Protein AF-A0A7S4IFZ6-F1 (afdb_monomer_lite)

Radius of gyration: 19.18 Å; chains: 1; bounding box: 50×54×50 Å

Organism: NCBI:txid72548

Secondary structure (DSSP, 8-state):
----GGGS-HHHHHHHHHHHHHHHHHHTT-EE-SSSS-EEEETTSS-HHHHHHHHHHHHHS--SEEEE-HHHHHHSHHHHHHHHHHHHHHS----TTSS-EEEEEEETTS--TT--SB-GGGTSTTEEEEEEEE-S--EE--EEETTPPPPTTS-SS--BTHHHHTT----------STTPPPPTT-HHHHHHHHHHHHHHS---TTS-HHHHHHHHS-TTTSS--HHHHHHHHHHHHHT-SEEE---TT-EEEEE-BSSTT--SB-TT--BEEPPEEESEEEEEEEEEE-GGGTTTTHHHHHHHH-

Foldseek 3Di:
DDDDPPPDDQLPQLVVLVVQLLVLCVVLLWDQQFPARQKIKRQQQADPVLLVVVVVVCVVVPDQKDFDQLVRQCPPPSSVVNQVSVCNSRVAHDDNLAFTWMKGKDALPPPCPPWFFDAPCVVPFFQFKKKKWWSDAFAAQKKFQQQGHGDPDDPPDQPECVCVNVVNDDDDDDHDDLPDDDDPPPDLLVLLLVVVVVVVVPPQPPDDLSCVCCCVVQPVVNVPRDVVSRVVLQVCSVVVHGGIYGRDRNMMMMGTQASGLRRSHGRSRRGITTHRGNGGMTIIIMGGGGHPVNCPVCVPSSVVVVD

Sequence (307 aa):
VAADERGGGLMAGGTAWWAQVVARATQLGGVRLDADGLAYAIPAFLNATEVVALVRIGMETRGDKGFFEHDERMNVPALRSIEERVAELTGVAPHPKGGDLGMQARWAHDYDTNNPLHHDMNRAPRRVATVIMYLTNAGGGDTMFPCLRARTGDGGGAVTSQAAADGQLEGGVGSVGASGRTFASGSACAQLVRGFEQLGKRELPSRGTYREDAQRQFPASEISWAPEADTAAFQMCQNGSGVRMHPARGAALVFVSSEDPRAERPLPFMWHRGCHVKHGVKMMITKFVARREIWGDQQREHDDFWA

InterPro domains:
  IPR045054 Prolyl 4-hydroxylase [PTHR10869] (64-288)

Structure (mmCIF, N/CA/C/O backbone):
data_AF-A0A7S4IFZ6-F1
#
_entry.id   AF-A0A7S4IFZ6-F1
#
loop_
_atom_site.group_PDB
_atom_site.id
_atom_site.type_symbol
_atom_site.label_atom_id
_atom_site.label_alt_id
_atom_site.label_comp_id
_atom_site.label_asym_id
_atom_site.label_entity_id
_atom_site.label_seq_id
_atom_site.pdbx_PDB_ins_code
_atom_site.Cartn_x
_atom_site.Cartn_y
_atom_site.Cartn_z
_atom_site.occupancy
_atom_site.B_iso_or_equiv
_atom_site.auth_seq_id
_atom_site.auth_comp_id
_atom_site.auth_asym_id
_atom_site.auth_atom_id
_atom_site.pdbx_PDB_model_num
ATOM 1 N N . VAL A 1 1 ? -29.622 35.336 18.263 1.00 39.44 1 VAL A N 1
ATOM 2 C CA . VAL A 1 1 ? -28.677 34.236 18.559 1.00 39.44 1 VAL A CA 1
ATOM 3 C C . VAL A 1 1 ? -29.050 33.080 17.647 1.00 39.44 1 VAL A C 1
ATOM 5 O O . VAL A 1 1 ? -29.933 32.307 17.984 1.00 39.44 1 VAL A O 1
ATOM 8 N N . ALA A 1 2 ? -28.504 33.073 16.431 1.00 30.72 2 ALA A N 1
ATOM 9 C CA . ALA A 1 2 ? -28.679 31.970 15.491 1.00 30.72 2 ALA A CA 1
ATOM 10 C C . ALA A 1 2 ? -27.599 30.933 15.812 1.00 30.72 2 ALA A C 1
ATOM 12 O O . ALA A 1 2 ? -26.418 31.280 15.843 1.00 30.72 2 ALA A O 1
ATOM 13 N N . ALA A 1 3 ? -28.017 29.715 16.145 1.00 32.03 3 ALA A N 1
ATOM 14 C CA . ALA A 1 3 ? -27.115 28.607 16.406 1.00 32.03 3 ALA A CA 1
ATOM 15 C C . ALA A 1 3 ? -26.444 28.187 15.090 1.00 32.03 3 ALA A C 1
ATOM 17 O O . ALA A 1 3 ? -27.107 27.992 14.075 1.00 32.03 3 ALA A O 1
ATOM 18 N N . ASP A 1 4 ? -25.119 28.114 15.121 1.00 33.91 4 ASP A N 1
ATOM 19 C CA . ASP A 1 4 ? -24.261 27.726 14.009 1.00 33.91 4 ASP A CA 1
ATOM 20 C C . ASP A 1 4 ? -24.375 26.208 13.778 1.00 33.91 4 ASP A C 1
ATOM 22 O O . ASP A 1 4 ? -23.857 25.406 14.553 1.00 33.91 4 ASP A O 1
ATOM 26 N N . GLU A 1 5 ? -25.063 25.802 12.707 1.00 34.56 5 GLU A N 1
ATOM 27 C CA . GLU A 1 5 ? -25.219 24.401 12.273 1.00 34.56 5 GLU A CA 1
ATOM 28 C C . GLU A 1 5 ? -23.937 23.799 11.652 1.00 34.56 5 GLU A C 1
ATOM 30 O O . GLU A 1 5 ? -23.957 22.712 11.077 1.00 34.56 5 GLU A O 1
ATOM 35 N N . ARG A 1 6 ? -22.778 24.458 11.775 1.00 41.31 6 ARG A N 1
ATOM 36 C CA . ARG A 1 6 ? -21.498 23.977 11.217 1.00 41.31 6 ARG A CA 1
ATOM 37 C C . ARG A 1 6 ? -20.737 22.980 12.101 1.00 41.31 6 ARG A C 1
ATOM 39 O O . ARG A 1 6 ? -19.642 22.559 11.737 1.00 41.31 6 ARG A O 1
ATOM 46 N N . GLY A 1 7 ? -21.305 22.570 13.236 1.00 33.12 7 GLY A N 1
ATOM 47 C CA . GLY A 1 7 ? -20.611 21.763 14.249 1.00 33.12 7 GLY A CA 1
ATOM 48 C C . GLY A 1 7 ? -20.667 20.235 14.103 1.00 33.12 7 GLY A C 1
ATOM 49 O O . GLY A 1 7 ? -19.959 19.548 14.835 1.00 33.12 7 GLY A O 1
ATOM 50 N N . GLY A 1 8 ? -21.468 19.662 13.198 1.00 36.69 8 GLY A N 1
ATOM 51 C CA . GLY A 1 8 ? -21.659 18.206 13.145 1.00 36.69 8 GLY A CA 1
ATOM 52 C C . GLY A 1 8 ? -21.856 17.671 11.732 1.00 36.69 8 GLY A C 1
ATOM 53 O O . GLY A 1 8 ? -22.941 17.782 11.182 1.00 36.69 8 GLY A O 1
ATOM 54 N N . GLY A 1 9 ? -20.827 17.056 11.139 1.00 35.84 9 GLY A N 1
ATOM 55 C CA . GLY A 1 9 ? -21.020 16.332 9.872 1.00 35.84 9 GLY A CA 1
ATOM 56 C C . GLY A 1 9 ? -19.777 15.896 9.094 1.00 35.84 9 GLY A C 1
ATOM 57 O O . GLY A 1 9 ? -19.896 15.065 8.200 1.00 35.84 9 GLY A O 1
ATOM 58 N N . LEU A 1 10 ? -18.573 16.375 9.425 1.00 37.94 10 LEU A N 1
ATOM 59 C CA . LEU A 1 10 ? -17.360 16.046 8.649 1.00 37.94 10 LEU A CA 1
ATOM 60 C C . LEU A 1 10 ? -16.835 14.613 8.855 1.00 37.94 10 LEU A C 1
ATOM 62 O O . LEU A 1 10 ? -16.080 14.115 8.024 1.00 37.94 10 LEU A O 1
ATOM 66 N N . MET A 1 11 ? -17.257 13.917 9.915 1.00 43.88 11 MET A N 1
ATOM 67 C CA . MET A 1 11 ? -16.847 12.526 10.160 1.00 43.88 11 MET A CA 1
ATOM 68 C C . MET A 1 11 ? -17.719 11.494 9.431 1.00 43.88 11 MET A C 1
ATOM 70 O O . MET A 1 11 ? -17.254 10.385 9.197 1.00 43.88 11 MET A O 1
ATOM 74 N N . ALA A 1 12 ? -18.956 11.827 9.042 1.00 54.12 12 ALA A N 1
ATOM 75 C CA . ALA A 1 12 ? -19.880 10.845 8.461 1.00 54.12 12 ALA A CA 1
ATOM 76 C C . ALA A 1 12 ? -19.509 10.452 7.017 1.00 54.12 12 ALA A C 1
ATOM 78 O O . ALA A 1 12 ? -19.652 9.297 6.626 1.00 54.12 12 ALA A O 1
ATOM 79 N N . GLY A 1 13 ? -18.993 11.397 6.223 1.00 56.03 13 GLY A N 1
ATOM 80 C CA . GLY A 1 13 ? -18.623 11.133 4.827 1.00 56.03 13 GLY A CA 1
ATOM 81 C C . GLY A 1 13 ? -17.349 10.293 4.671 1.00 56.03 13 GLY A C 1
ATOM 82 O O . GLY A 1 13 ? -17.278 9.443 3.785 1.00 56.03 13 GLY A O 1
ATOM 83 N N . GLY A 1 14 ? -16.351 10.506 5.537 1.00 63.44 14 GLY A N 1
ATOM 84 C CA . GLY A 1 14 ? -15.094 9.745 5.516 1.00 63.44 14 GLY A CA 1
ATOM 85 C C . GLY A 1 14 ? -15.272 8.300 5.962 1.00 63.44 14 GLY A C 1
ATOM 86 O O . GLY A 1 14 ? -14.777 7.382 5.306 1.00 63.44 14 GLY A O 1
ATOM 87 N N . THR A 1 15 ? -16.059 8.087 7.019 1.00 72.50 15 THR A N 1
ATOM 88 C CA . THR A 1 15 ? -16.369 6.742 7.513 1.00 72.50 15 THR A CA 1
ATOM 89 C C . THR A 1 15 ? -17.201 5.947 6.511 1.00 72.50 15 THR A C 1
ATOM 91 O O . THR A 1 15 ? -16.926 4.766 6.320 1.00 72.50 15 THR A O 1
ATOM 94 N N . ALA A 1 16 ? -18.155 6.578 5.816 1.00 84.06 16 ALA A N 1
ATOM 95 C CA . ALA A 1 16 ? -18.971 5.905 4.807 1.00 84.06 16 ALA A CA 1
ATOM 96 C C . ALA A 1 16 ? -18.149 5.426 3.600 1.00 84.06 16 ALA A C 1
ATOM 98 O O . ALA A 1 16 ? -18.314 4.288 3.163 1.00 84.06 16 ALA A O 1
ATOM 99 N N . TRP A 1 17 ? -17.243 6.261 3.080 1.00 86.75 17 TRP A N 1
ATOM 100 C CA . TRP A 1 17 ? -16.373 5.864 1.970 1.00 86.75 17 TRP A CA 1
ATOM 101 C C . TRP A 1 17 ? -15.451 4.709 2.366 1.00 86.75 17 TRP A C 1
ATOM 103 O O . TRP A 1 17 ? -15.423 3.685 1.686 1.00 86.75 17 TRP A O 1
ATOM 113 N N . TRP A 1 18 ? -14.747 4.824 3.496 1.00 89.19 18 TRP A N 1
ATOM 114 C CA . TRP A 1 18 ? -13.860 3.749 3.935 1.00 89.19 18 TRP A CA 1
ATOM 115 C C . TRP A 1 18 ? -14.631 2.457 4.225 1.00 89.19 18 TRP A C 1
ATOM 117 O O . TRP A 1 18 ? -14.173 1.379 3.861 1.00 89.19 18 TRP A O 1
ATOM 127 N N . ALA A 1 19 ? -15.843 2.544 4.780 1.00 87.88 19 ALA A N 1
ATOM 128 C CA . ALA A 1 19 ? -16.704 1.379 4.965 1.00 87.88 19 ALA A CA 1
ATOM 129 C C . ALA A 1 19 ? -17.036 0.666 3.641 1.00 87.88 19 ALA A C 1
ATOM 131 O O . ALA A 1 19 ? -17.084 -0.563 3.618 1.00 87.88 19 ALA A O 1
ATOM 132 N N . GLN A 1 20 ? -17.207 1.399 2.532 1.00 89.81 20 GLN A N 1
ATOM 133 C CA . GLN A 1 20 ? -17.382 0.793 1.205 1.00 89.81 20 GLN A CA 1
ATOM 134 C C . GLN A 1 20 ? -16.118 0.056 0.755 1.00 89.81 20 GLN A C 1
ATOM 136 O O . GLN A 1 20 ? -16.214 -1.085 0.302 1.00 89.81 20 GLN A O 1
ATOM 141 N N . VAL A 1 21 ? -14.939 0.661 0.940 1.00 88.88 21 VAL A N 1
ATOM 142 C CA . VAL A 1 21 ? -13.655 0.015 0.618 1.00 88.88 21 VAL A CA 1
ATOM 143 C C . VAL A 1 21 ? -13.468 -1.257 1.442 1.00 88.88 21 VAL A C 1
ATOM 145 O O . VAL A 1 21 ? -13.112 -2.297 0.896 1.00 88.88 21 VAL A O 1
ATOM 148 N N . VAL A 1 22 ? -13.774 -1.212 2.740 1.00 89.94 22 VAL A N 1
ATOM 149 C CA . VAL A 1 22 ? -13.727 -2.373 3.640 1.00 89.94 22 VAL A CA 1
ATOM 150 C C . VAL A 1 22 ? -14.683 -3.470 3.185 1.00 89.94 22 VAL A C 1
ATOM 152 O O . VAL A 1 22 ? -14.289 -4.636 3.101 1.00 89.94 22 VAL A O 1
ATOM 155 N N . ALA A 1 23 ? -15.931 -3.115 2.875 1.00 90.56 23 ALA A N 1
ATOM 156 C CA . ALA A 1 23 ? -16.920 -4.069 2.395 1.00 90.56 23 ALA A CA 1
ATOM 157 C C . ALA A 1 23 ? -16.445 -4.739 1.100 1.00 90.56 23 ALA A C 1
ATOM 159 O O . ALA A 1 23 ? -16.521 -5.962 0.975 1.00 90.56 23 ALA A O 1
ATOM 160 N N . ARG A 1 24 ? -15.883 -3.963 0.168 1.00 92.38 24 ARG A N 1
ATOM 161 C CA . ARG A 1 24 ? -15.373 -4.488 -1.099 1.00 92.38 24 ARG A CA 1
ATOM 162 C C . ARG A 1 24 ? -14.122 -5.343 -0.919 1.00 92.38 24 ARG A C 1
ATOM 164 O O . ARG A 1 24 ? -14.053 -6.426 -1.488 1.00 92.38 24 ARG A O 1
ATOM 171 N N . ALA A 1 25 ? -13.173 -4.919 -0.086 1.00 91.62 25 ALA A N 1
ATOM 172 C CA . ALA A 1 25 ? -12.006 -5.724 0.261 1.00 91.62 25 ALA A CA 1
ATOM 173 C C . ALA A 1 25 ? -12.435 -7.071 0.859 1.00 91.62 25 ALA A C 1
ATOM 175 O O . ALA A 1 25 ? -11.937 -8.108 0.438 1.00 91.62 25 ALA A O 1
ATOM 176 N N . THR A 1 26 ? -13.419 -7.068 1.762 1.00 90.62 26 THR A N 1
ATOM 177 C CA . THR A 1 26 ? -13.978 -8.290 2.366 1.00 90.62 26 THR A CA 1
ATOM 178 C C . THR A 1 26 ? -14.625 -9.199 1.314 1.00 90.62 26 THR A C 1
ATOM 180 O O . THR A 1 26 ? -14.371 -10.400 1.311 1.00 90.62 26 THR A O 1
ATOM 183 N N . GLN A 1 27 ? -15.403 -8.644 0.374 1.00 92.12 27 GLN A N 1
ATOM 184 C CA . GLN A 1 27 ? -15.987 -9.402 -0.749 1.00 92.12 27 GLN A CA 1
ATOM 185 C C . GLN A 1 27 ? -14.926 -10.075 -1.631 1.00 92.12 27 GLN A C 1
ATOM 187 O O . GLN A 1 27 ? -15.176 -11.142 -2.182 1.00 92.12 27 GLN A O 1
ATOM 192 N N . LEU A 1 28 ? -13.741 -9.473 -1.743 1.00 90.88 28 LEU A N 1
ATOM 193 C CA . LEU A 1 28 ? -12.594 -10.021 -2.470 1.00 90.88 28 LEU A CA 1
ATOM 194 C C . LEU A 1 28 ? -11.772 -11.027 -1.637 1.00 90.88 28 LEU A C 1
ATOM 196 O O . LEU A 1 28 ? -10.649 -11.361 -2.013 1.00 90.88 28 LEU A O 1
ATOM 200 N N . GLY A 1 29 ? -12.292 -11.494 -0.496 1.00 91.69 29 GLY A N 1
ATOM 201 C CA . GLY A 1 29 ? -11.573 -12.389 0.418 1.00 91.69 29 GLY A CA 1
ATOM 202 C C . GLY A 1 29 ? -10.491 -11.679 1.234 1.00 91.69 29 GLY A C 1
ATOM 203 O O . GLY A 1 29 ? -9.533 -12.304 1.684 1.00 91.69 29 GLY A O 1
ATOM 204 N N . GLY A 1 30 ? -10.605 -10.360 1.387 1.00 90.75 30 GLY A N 1
ATOM 205 C CA . GLY A 1 30 ? -9.656 -9.548 2.127 1.00 90.75 30 GLY A CA 1
ATOM 206 C C . GLY A 1 30 ? -9.677 -9.839 3.625 1.00 90.75 30 GLY A C 1
ATOM 207 O O . GLY A 1 30 ? -10.734 -9.904 4.252 1.00 90.75 30 GLY A O 1
ATOM 208 N N . VAL A 1 31 ? -8.490 -9.946 4.213 1.00 89.19 31 VAL A N 1
ATOM 209 C CA . VAL A 1 31 ? -8.278 -10.157 5.643 1.00 89.19 31 VAL A CA 1
ATOM 210 C C . VAL A 1 31 ? -7.817 -8.859 6.288 1.00 89.19 31 VAL A C 1
ATOM 212 O O . VAL A 1 31 ? -6.861 -8.217 5.848 1.00 89.19 31 VAL A O 1
ATOM 215 N N . ARG A 1 32 ? -8.502 -8.475 7.363 1.00 88.94 32 ARG A N 1
ATOM 216 C CA . ARG A 1 32 ? -8.169 -7.298 8.168 1.00 88.94 32 ARG A CA 1
ATOM 217 C C . ARG A 1 32 ? -6.860 -7.512 8.927 1.00 88.94 32 ARG A C 1
ATOM 219 O O . ARG A 1 32 ? -6.751 -8.482 9.676 1.00 88.94 32 ARG A O 1
ATOM 226 N N . LEU A 1 33 ? -5.908 -6.591 8.786 1.00 82.94 33 LEU A N 1
ATOM 227 C CA . LEU A 1 33 ? -4.575 -6.708 9.391 1.00 82.94 33 LEU A CA 1
ATOM 228 C C . LEU A 1 33 ? -4.487 -6.129 10.807 1.00 82.94 33 LEU A C 1
ATOM 230 O O . LEU A 1 33 ? -3.668 -6.575 11.609 1.00 82.94 33 LEU A O 1
ATOM 234 N N . ASP A 1 34 ? -5.322 -5.146 11.132 1.00 84.81 34 ASP A N 1
ATOM 235 C CA . ASP A 1 34 ? -5.272 -4.436 12.408 1.00 84.81 34 ASP A CA 1
ATOM 236 C C . ASP A 1 34 ? -6.608 -4.471 13.166 1.00 84.81 34 ASP A C 1
ATOM 238 O O . ASP A 1 34 ? -7.639 -4.925 12.663 1.00 84.81 34 ASP A O 1
ATOM 242 N N . ALA A 1 35 ? -6.589 -4.042 14.425 1.00 81.88 35 ALA A N 1
ATOM 243 C CA . ALA A 1 35 ? -7.772 -4.005 15.282 1.00 81.88 35 ALA A CA 1
ATOM 244 C C . ALA A 1 35 ? -8.808 -2.957 14.837 1.00 81.88 35 ALA A C 1
ATOM 246 O O . ALA A 1 35 ? -10.001 -3.136 15.083 1.00 81.88 35 ALA A O 1
ATOM 247 N N . ASP A 1 36 ? -8.357 -1.900 14.169 1.00 82.56 36 ASP A N 1
ATOM 248 C CA . ASP A 1 36 ? -9.161 -0.729 13.833 1.00 82.56 36 ASP A CA 1
ATOM 249 C C . ASP A 1 36 ? -9.663 -0.770 12.380 1.00 82.56 36 ASP A C 1
ATOM 251 O O . ASP A 1 36 ? -10.500 0.037 11.983 1.00 82.56 36 ASP A O 1
ATOM 255 N N . GLY A 1 37 ? -9.199 -1.747 11.594 1.00 85.25 37 GLY A N 1
ATOM 256 C CA . GLY A 1 37 ? -9.619 -1.952 10.213 1.00 85.25 37 GLY A CA 1
ATOM 257 C C . GLY A 1 37 ? -9.160 -0.841 9.288 1.00 85.25 37 GLY A C 1
ATOM 258 O O . GLY A 1 37 ? -9.930 -0.409 8.436 1.00 85.25 37 GLY A O 1
ATOM 259 N N . LEU A 1 38 ? -7.927 -0.378 9.464 1.00 89.06 38 LEU A N 1
ATOM 260 C CA . LEU A 1 38 ? -7.293 0.629 8.617 1.00 89.06 38 LEU A CA 1
ATOM 261 C C . LEU A 1 38 ? -6.449 0.001 7.499 1.00 89.06 38 LEU A C 1
ATOM 263 O O . LEU A 1 38 ? -6.125 0.693 6.535 1.00 89.06 38 LEU A O 1
ATOM 267 N N . ALA A 1 39 ? -6.120 -1.290 7.598 1.00 91.12 39 ALA A N 1
ATOM 268 C CA . ALA A 1 39 ? -5.361 -2.025 6.591 1.00 91.12 39 ALA A CA 1
ATOM 269 C C . ALA A 1 39 ? -5.932 -3.431 6.325 1.00 91.12 39 ALA A C 1
ATOM 271 O O . ALA A 1 39 ? -6.305 -4.161 7.249 1.00 91.12 39 ALA A O 1
ATOM 272 N N . TYR A 1 40 ? -5.957 -3.829 5.050 1.00 93.12 40 TYR A N 1
ATOM 273 C CA . TYR A 1 40 ? -6.443 -5.130 4.580 1.00 93.12 40 TYR A CA 1
ATOM 274 C C . TYR A 1 40 ? -5.468 -5.764 3.592 1.00 93.12 40 TYR A C 1
ATOM 276 O O . TYR A 1 40 ? -4.921 -5.087 2.721 1.00 93.12 40 TYR A O 1
ATOM 284 N N . ALA A 1 41 ? -5.305 -7.079 3.699 1.00 93.06 41 ALA A N 1
ATOM 285 C CA . ALA A 1 41 ? -4.606 -7.909 2.728 1.00 93.06 41 ALA A CA 1
ATOM 286 C C . ALA A 1 41 ? -5.620 -8.664 1.864 1.00 93.06 41 ALA A C 1
ATOM 288 O O . ALA A 1 41 ? -6.485 -9.339 2.404 1.00 93.06 41 ALA A O 1
ATOM 289 N N . ILE A 1 42 ? -5.509 -8.583 0.542 1.00 94.19 42 ILE A N 1
ATOM 290 C CA . ILE A 1 42 ? -6.379 -9.254 -0.431 1.00 94.19 42 ILE A CA 1
ATOM 291 C C . ILE A 1 42 ? -5.524 -10.292 -1.180 1.00 94.19 42 ILE A C 1
ATOM 293 O O . ILE A 1 42 ? -4.732 -9.885 -2.033 1.00 94.19 42 ILE A O 1
ATOM 297 N N . PRO A 1 43 ? -5.618 -11.603 -0.873 1.00 91.25 43 PRO A N 1
ATOM 298 C CA . PRO A 1 43 ? -4.659 -12.610 -1.356 1.00 91.25 43 PRO A CA 1
ATOM 299 C C . PRO A 1 43 ? -4.612 -12.803 -2.877 1.00 91.25 43 PRO A C 1
ATOM 301 O O . PRO A 1 43 ? -3.549 -13.067 -3.429 1.00 91.25 43 PRO A O 1
ATOM 304 N N . ALA A 1 44 ? -5.746 -12.649 -3.561 1.00 92.38 44 ALA A N 1
ATOM 305 C CA . ALA A 1 44 ? -5.884 -12.904 -4.997 1.00 92.38 44 ALA A CA 1
ATOM 306 C C . ALA A 1 44 ? -6.303 -11.637 -5.755 1.00 92.38 44 ALA A C 1
ATOM 308 O O . ALA A 1 44 ? -7.249 -11.646 -6.541 1.00 92.38 44 ALA A O 1
ATOM 309 N N . PHE A 1 45 ? -5.626 -10.519 -5.483 1.00 95.25 45 PHE A N 1
ATOM 310 C CA . PHE A 1 45 ? -5.972 -9.246 -6.110 1.00 95.25 45 PHE A CA 1
ATOM 311 C C . PHE A 1 45 ? -5.545 -9.177 -7.576 1.00 95.25 45 PHE A C 1
ATOM 313 O O . PHE A 1 45 ? -6.280 -8.606 -8.372 1.00 95.25 45 PHE A O 1
ATOM 320 N N . LEU A 1 46 ? -4.388 -9.737 -7.942 1.00 94.62 46 LEU A N 1
ATOM 321 C CA . LEU A 1 46 ? -3.913 -9.838 -9.326 1.00 94.62 46 LEU A CA 1
ATOM 322 C C . LEU A 1 46 ? -4.070 -11.263 -9.850 1.00 94.62 46 LEU A C 1
ATOM 324 O O . LEU A 1 46 ? -3.801 -12.229 -9.133 1.00 94.62 46 LEU A O 1
ATOM 328 N N . ASN A 1 47 ? -4.419 -11.401 -11.128 1.00 94.44 47 ASN A N 1
ATOM 329 C CA . ASN A 1 47 ? -4.416 -12.712 -11.772 1.00 94.44 47 ASN A CA 1
ATOM 330 C C . ASN A 1 47 ? -3.002 -13.108 -12.247 1.00 94.44 47 ASN A C 1
ATOM 332 O O . ASN A 1 47 ? -2.101 -12.278 -12.387 1.00 94.44 47 ASN A O 1
ATOM 336 N N . ALA A 1 48 ? -2.794 -14.403 -12.506 1.00 93.38 48 ALA A N 1
ATOM 337 C CA . ALA A 1 48 ? -1.480 -14.930 -12.882 1.00 93.38 48 ALA A CA 1
ATOM 338 C C . ALA A 1 48 ? -0.912 -14.288 -14.163 1.00 93.38 48 ALA A C 1
ATOM 340 O O . ALA A 1 48 ? 0.292 -14.023 -14.227 1.00 93.38 48 ALA A O 1
ATOM 341 N N . THR A 1 49 ? -1.769 -14.007 -15.149 1.00 94.19 49 THR A N 1
ATOM 342 C CA . THR A 1 49 ? -1.393 -13.375 -16.423 1.00 94.19 49 THR A CA 1
ATOM 343 C C . THR A 1 49 ? -0.888 -11.949 -16.210 1.00 94.19 49 THR A C 1
ATOM 345 O O . THR A 1 49 ? 0.167 -11.592 -16.734 1.00 94.19 49 THR A O 1
ATOM 348 N N . GLU A 1 50 ? -1.588 -11.153 -15.397 1.00 92.69 50 GLU A N 1
ATOM 349 C CA . GLU A 1 50 ? -1.177 -9.796 -15.016 1.00 92.69 50 GLU A CA 1
ATOM 350 C C . GLU A 1 50 ? 0.178 -9.817 -14.313 1.00 92.69 50 GLU A C 1
ATOM 352 O O . GLU A 1 50 ? 1.072 -9.058 -14.683 1.00 92.69 50 GLU A O 1
ATOM 357 N N . VAL A 1 51 ? 0.371 -10.725 -13.350 1.00 92.94 51 VAL A N 1
ATOM 358 C CA . VAL A 1 51 ? 1.652 -10.821 -12.641 1.00 92.94 51 VAL A CA 1
ATOM 359 C C . VAL A 1 51 ? 2.797 -11.125 -13.608 1.00 92.94 51 VAL A C 1
ATOM 361 O O . VAL A 1 51 ? 3.832 -10.469 -13.540 1.00 92.94 51 VAL A O 1
ATOM 364 N N . VAL A 1 52 ? 2.632 -12.087 -14.522 1.00 92.69 52 VAL A N 1
ATOM 365 C CA . VAL A 1 52 ? 3.682 -12.421 -15.502 1.00 92.69 52 VAL A CA 1
ATOM 366 C C . VAL A 1 52 ? 4.005 -11.224 -16.398 1.00 92.69 52 VAL A C 1
ATOM 368 O O . VAL A 1 52 ? 5.182 -10.914 -16.590 1.00 92.69 52 VAL A O 1
ATOM 371 N N . ALA A 1 53 ? 2.984 -10.531 -16.910 1.00 90.62 53 ALA A N 1
ATOM 372 C CA . ALA A 1 53 ? 3.174 -9.356 -17.758 1.00 90.62 53 ALA A CA 1
ATOM 373 C C . ALA A 1 53 ? 3.942 -8.242 -17.028 1.00 90.62 53 ALA A C 1
ATOM 375 O O . ALA A 1 53 ? 4.891 -7.681 -17.571 1.00 90.62 53 ALA A O 1
ATOM 376 N N . LEU A 1 54 ? 3.580 -7.957 -15.778 1.00 90.12 54 LEU A N 1
ATOM 377 C CA . LEU A 1 54 ? 4.188 -6.879 -14.999 1.00 90.12 54 LEU A CA 1
ATOM 378 C C . LEU A 1 54 ? 5.590 -7.207 -14.497 1.00 90.12 54 LEU A C 1
ATOM 380 O O . LEU A 1 54 ? 6.445 -6.326 -14.480 1.00 90.12 54 LEU A O 1
ATOM 384 N N . VAL A 1 55 ? 5.851 -8.461 -14.120 1.00 88.50 55 VAL A N 1
ATOM 385 C CA . VAL A 1 55 ? 7.215 -8.907 -13.797 1.00 88.50 55 VAL A CA 1
ATOM 386 C C . VAL A 1 55 ? 8.111 -8.737 -15.016 1.00 88.50 55 VAL A C 1
ATOM 388 O O . VAL A 1 55 ? 9.213 -8.217 -14.884 1.00 88.50 55 VAL A O 1
ATOM 391 N N . ARG A 1 56 ? 7.633 -9.118 -16.207 1.00 89.50 56 ARG A N 1
ATOM 392 C CA . ARG A 1 56 ? 8.386 -8.929 -17.449 1.00 89.50 56 ARG A CA 1
ATOM 393 C C . ARG A 1 56 ? 8.709 -7.453 -17.690 1.00 89.50 56 ARG A C 1
ATOM 395 O O . ARG A 1 56 ? 9.879 -7.136 -17.867 1.00 89.50 56 ARG A O 1
ATOM 402 N N . ILE A 1 57 ? 7.708 -6.574 -17.607 1.00 87.06 57 ILE A N 1
ATOM 403 C CA . ILE A 1 57 ? 7.901 -5.121 -17.746 1.00 87.06 57 ILE A CA 1
ATOM 404 C C . ILE A 1 57 ? 8.945 -4.615 -16.740 1.00 87.06 57 ILE A C 1
ATOM 406 O O . ILE A 1 57 ? 9.890 -3.940 -17.132 1.00 87.06 57 ILE A O 1
ATOM 410 N N . GLY A 1 58 ? 8.829 -4.989 -15.462 1.00 84.62 58 GLY A N 1
ATOM 411 C CA . GLY A 1 58 ? 9.769 -4.550 -14.426 1.00 84.62 58 GLY A CA 1
ATOM 412 C C . GLY A 1 58 ? 11.191 -5.091 -14.580 1.00 84.62 58 GLY A C 1
ATOM 413 O O . GLY A 1 58 ? 12.149 -4.432 -14.188 1.00 84.62 58 GLY A O 1
ATOM 414 N N . MET A 1 59 ? 11.354 -6.282 -15.157 1.00 84.50 59 MET A N 1
ATOM 415 C CA . MET A 1 59 ? 12.674 -6.842 -15.467 1.00 84.50 59 MET A CA 1
ATOM 416 C C . MET A 1 59 ? 13.305 -6.193 -16.702 1.00 84.50 59 MET A C 1
ATOM 418 O O . MET A 1 59 ? 14.524 -6.024 -16.750 1.00 84.50 59 MET A O 1
ATOM 422 N N . GLU A 1 60 ? 12.496 -5.818 -17.693 1.00 84.12 60 GLU A N 1
ATOM 423 C CA . GLU A 1 60 ? 12.954 -5.141 -18.911 1.00 84.12 60 GLU A CA 1
ATOM 424 C C . GLU A 1 60 ? 13.376 -3.692 -18.633 1.00 84.12 60 GLU A C 1
ATOM 426 O O . GLU A 1 60 ? 14.362 -3.224 -19.202 1.00 84.12 60 GLU A O 1
ATOM 431 N N . THR A 1 61 ? 12.702 -3.003 -17.709 1.00 73.50 61 THR A N 1
ATOM 432 C CA . THR A 1 61 ? 12.988 -1.597 -17.376 1.00 73.50 61 THR A CA 1
ATOM 433 C C . THR A 1 61 ? 14.204 -1.407 -16.460 1.00 73.50 61 THR A C 1
ATOM 435 O O . THR A 1 61 ? 14.670 -0.280 -16.326 1.00 73.50 61 THR A O 1
ATOM 438 N N . ARG A 1 62 ? 14.758 -2.486 -15.873 1.00 53.06 62 ARG A N 1
ATOM 439 C CA . ARG A 1 62 ? 16.028 -2.557 -15.100 1.00 53.06 62 ARG A CA 1
ATOM 440 C C . ARG A 1 62 ? 16.256 -1.495 -14.004 1.00 53.06 62 ARG A C 1
ATOM 442 O O . ARG A 1 62 ? 17.361 -1.410 -13.477 1.00 53.06 62 ARG A O 1
ATOM 449 N N . GLY A 1 63 ? 15.249 -0.707 -13.641 1.00 61.31 63 GLY A N 1
ATOM 450 C CA . GLY A 1 63 ? 15.341 0.326 -12.614 1.00 61.31 63 GLY A CA 1
ATOM 451 C C . GLY A 1 63 ? 14.706 -0.116 -11.299 1.00 61.31 63 GLY A C 1
ATOM 452 O O . GLY A 1 63 ? 13.621 -0.694 -11.292 1.00 61.31 63 GLY A O 1
ATOM 453 N N . ASP A 1 64 ? 15.346 0.214 -10.176 1.00 67.56 64 ASP A N 1
ATOM 454 C CA . ASP A 1 64 ? 14.840 -0.085 -8.826 1.00 67.56 64 ASP A CA 1
ATOM 455 C C . ASP A 1 64 ? 13.467 0.555 -8.557 1.00 67.56 64 ASP A C 1
ATOM 457 O O . ASP A 1 64 ? 12.667 0.050 -7.761 1.00 67.56 64 ASP A O 1
ATOM 461 N N . LYS A 1 65 ? 13.180 1.689 -9.214 1.00 73.69 65 LYS A N 1
ATOM 462 C CA . LYS A 1 65 ? 11.918 2.433 -9.116 1.00 73.69 65 LYS A CA 1
ATOM 463 C C . LYS A 1 65 ? 11.597 3.104 -10.451 1.00 73.69 65 LYS A C 1
ATOM 465 O O . LYS A 1 65 ? 12.450 3.779 -11.017 1.00 73.69 65 LYS A O 1
ATOM 470 N N . GLY A 1 66 ? 10.356 2.975 -10.900 1.00 73.94 66 GLY A N 1
ATOM 471 C CA . GLY A 1 66 ? 9.815 3.683 -12.059 1.00 73.94 66 GLY A CA 1
ATOM 472 C C . GLY A 1 66 ? 8.335 3.992 -11.856 1.00 73.94 66 GLY A C 1
ATOM 473 O O . GLY A 1 66 ? 7.667 3.339 -11.056 1.00 73.94 66 GLY A O 1
ATOM 474 N N . PHE A 1 67 ? 7.822 4.995 -12.556 1.00 74.81 67 PHE A N 1
ATOM 475 C CA . PHE A 1 67 ? 6.393 5.300 -12.602 1.00 74.81 67 PHE A CA 1
ATOM 476 C C . PHE A 1 67 ? 5.908 5.115 -14.031 1.00 74.81 67 PHE A C 1
ATOM 478 O O . PHE A 1 67 ? 6.623 5.479 -14.958 1.00 74.81 67 PHE A O 1
ATOM 485 N N . PHE A 1 68 ? 4.719 4.538 -14.190 1.00 74.88 68 PHE A N 1
ATOM 486 C CA . PHE A 1 68 ? 4.074 4.449 -15.495 1.00 74.88 68 PHE A CA 1
ATOM 487 C C . PHE A 1 68 ? 3.301 5.727 -15.777 1.00 74.88 68 PHE A C 1
ATOM 489 O O . PHE A 1 68 ? 2.410 6.103 -15.000 1.00 74.88 68 PHE A O 1
ATOM 496 N N . GLU A 1 69 ? 3.592 6.348 -16.913 1.00 74.62 69 GLU A N 1
ATOM 497 C CA . GLU A 1 69 ? 2.825 7.495 -17.387 1.00 74.62 69 GLU A CA 1
ATOM 498 C C . GLU A 1 69 ? 1.386 7.083 -17.714 1.00 74.62 69 GLU A C 1
ATOM 500 O O . GLU A 1 69 ? 1.067 5.906 -17.905 1.00 74.62 69 GLU A O 1
ATOM 505 N N . HIS A 1 70 ? 0.468 8.049 -17.758 1.00 71.19 70 HIS A N 1
ATOM 506 C CA . HIS A 1 70 ? -0.939 7.745 -18.015 1.00 71.19 70 HIS A CA 1
ATOM 507 C C . HIS A 1 70 ? -1.163 6.991 -19.326 1.00 71.19 70 HIS A C 1
ATOM 509 O O . HIS A 1 70 ? -1.891 5.997 -19.345 1.00 71.19 70 HIS A O 1
ATOM 515 N N . ASP A 1 71 ? -0.518 7.440 -20.398 1.00 70.38 71 ASP A N 1
ATOM 516 C CA . ASP A 1 71 ? -0.696 6.847 -21.717 1.00 70.38 71 ASP A CA 1
ATOM 517 C C . ASP A 1 71 ? -0.196 5.398 -21.733 1.00 70.38 71 ASP A C 1
ATOM 519 O O . ASP A 1 71 ? -0.863 4.518 -22.278 1.00 70.38 71 ASP A O 1
ATOM 523 N N . GLU A 1 72 ? 0.909 5.095 -21.048 1.00 73.19 72 GLU A N 1
ATOM 524 C CA . GLU A 1 72 ? 1.375 3.717 -20.862 1.00 73.19 72 GLU A CA 1
ATOM 525 C C . GLU A 1 72 ? 0.348 2.879 -20.089 1.00 73.19 72 GLU A C 1
ATOM 527 O O . GLU A 1 72 ? 0.001 1.769 -20.503 1.00 73.19 72 GLU A O 1
ATOM 532 N N . ARG A 1 73 ? -0.199 3.424 -18.993 1.00 72.06 73 ARG A N 1
ATOM 533 C CA . ARG A 1 73 ? -1.194 2.735 -18.153 1.00 72.06 73 ARG A CA 1
ATOM 534 C C . ARG A 1 73 ? -2.452 2.358 -18.928 1.00 72.06 73 ARG A C 1
ATOM 536 O O . ARG A 1 73 ? -2.986 1.269 -18.724 1.00 72.06 73 ARG A O 1
ATOM 543 N N . MET A 1 74 ? -2.920 3.232 -19.814 1.00 75.25 74 MET A N 1
ATOM 544 C CA . MET A 1 74 ? -4.151 3.000 -20.577 1.00 75.25 74 MET A CA 1
ATOM 545 C C . MET A 1 74 ? -3.944 2.103 -21.801 1.00 75.25 74 MET A C 1
ATOM 547 O O . MET A 1 74 ? -4.885 1.415 -22.221 1.00 75.25 74 MET A O 1
ATOM 551 N N . ASN A 1 75 ? -2.722 2.068 -22.340 1.00 83.38 75 ASN A N 1
ATOM 552 C CA . ASN A 1 75 ? -2.377 1.285 -23.525 1.00 83.38 75 ASN A CA 1
ATOM 553 C C . ASN A 1 75 ? -1.861 -0.126 -23.205 1.00 83.38 75 ASN A C 1
ATOM 555 O O . ASN A 1 75 ? -1.960 -1.009 -24.057 1.00 83.38 75 ASN A O 1
ATOM 559 N N . VAL A 1 76 ? -1.374 -0.386 -21.988 1.00 86.88 76 VAL A N 1
ATOM 560 C CA . VAL A 1 76 ? -1.003 -1.736 -21.535 1.00 86.88 76 VAL A CA 1
ATOM 561 C C . VAL A 1 76 ? -2.221 -2.416 -20.889 1.00 86.88 76 VAL A C 1
ATOM 563 O O . VAL A 1 76 ? -2.622 -2.018 -19.792 1.00 86.88 76 VAL A O 1
ATOM 566 N N . PRO A 1 77 ? -2.802 -3.483 -21.485 1.00 91.44 77 PRO A N 1
ATOM 567 C CA . PRO A 1 77 ? -4.044 -4.087 -20.985 1.00 91.44 77 PRO A CA 1
ATOM 568 C C . PRO A 1 77 ? -3.991 -4.524 -19.515 1.00 91.44 77 PRO A C 1
ATOM 570 O O . PRO A 1 77 ? -4.980 -4.384 -18.799 1.00 91.44 77 PRO A O 1
ATOM 573 N N . ALA A 1 78 ? -2.835 -5.015 -19.054 1.00 90.44 78 ALA A N 1
ATOM 574 C CA . ALA A 1 78 ? -2.636 -5.402 -17.659 1.00 90.44 78 ALA A CA 1
ATOM 575 C C . ALA A 1 78 ? -2.690 -4.197 -16.699 1.00 90.44 78 ALA A C 1
ATOM 577 O O . ALA A 1 78 ? -3.325 -4.290 -15.653 1.00 90.44 78 ALA A O 1
ATOM 578 N N . LEU A 1 79 ? -2.072 -3.062 -17.056 1.00 90.38 79 LEU A N 1
ATOM 579 C CA . LEU A 1 79 ? -2.096 -1.850 -16.227 1.00 90.38 79 LEU A CA 1
ATOM 580 C C . LEU A 1 79 ? -3.501 -1.239 -16.180 1.00 90.38 79 LEU A C 1
ATOM 582 O O . LEU A 1 79 ? -3.967 -0.876 -15.102 1.00 90.38 79 LEU A O 1
ATOM 586 N N . ARG A 1 80 ? -4.209 -1.210 -17.315 1.00 91.56 80 ARG A N 1
ATOM 587 C CA . ARG A 1 80 ? -5.596 -0.732 -17.378 1.00 91.56 80 ARG A CA 1
ATOM 588 C C . ARG A 1 80 ? -6.537 -1.569 -16.511 1.00 91.56 80 ARG A C 1
ATOM 590 O O . ARG A 1 80 ? -7.276 -1.008 -15.711 1.00 91.56 80 ARG A O 1
ATOM 597 N N . SER A 1 81 ? -6.461 -2.898 -16.618 1.00 93.94 81 SER A N 1
ATOM 598 C CA . SER A 1 81 ? -7.240 -3.826 -15.780 1.00 93.94 81 SER A CA 1
ATOM 599 C C . SER A 1 81 ? -7.000 -3.589 -14.281 1.00 93.94 81 SER A C 1
ATOM 601 O O . SER A 1 81 ? -7.928 -3.628 -13.472 1.00 93.94 81 SER A O 1
ATOM 603 N N . ILE A 1 82 ? -5.757 -3.284 -13.895 1.00 93.62 82 ILE A N 1
ATOM 604 C CA . ILE A 1 82 ? -5.403 -2.965 -12.506 1.00 93.62 82 ILE A CA 1
ATOM 605 C C . ILE A 1 82 ? -6.000 -1.632 -12.060 1.00 93.62 82 ILE A C 1
ATOM 607 O O . ILE A 1 82 ? -6.563 -1.569 -10.969 1.00 93.62 82 ILE A O 1
ATOM 611 N N . GLU A 1 83 ? -5.906 -0.580 -12.874 1.00 92.62 83 GLU A N 1
ATOM 612 C CA . GLU A 1 83 ? -6.532 0.715 -12.574 1.00 92.62 83 GLU A CA 1
ATOM 613 C C . GLU A 1 83 ? -8.051 0.572 -12.396 1.00 92.62 83 GLU A C 1
ATOM 615 O O . GLU A 1 83 ? -8.605 1.080 -11.422 1.00 92.62 83 GLU A O 1
ATOM 620 N N . GLU A 1 84 ? -8.722 -0.176 -13.277 1.00 93.12 84 GLU A N 1
ATOM 621 C CA . GLU A 1 84 ? -10.157 -0.473 -13.174 1.00 93.12 84 GLU A CA 1
ATOM 622 C C . GLU A 1 84 ? -10.493 -1.216 -11.873 1.00 93.12 84 GLU A C 1
ATOM 624 O O . GLU A 1 84 ? -11.436 -0.846 -11.172 1.00 93.12 84 GLU A O 1
ATOM 629 N N . ARG A 1 85 ? -9.689 -2.215 -11.491 1.00 95.38 85 ARG A N 1
ATOM 630 C CA . ARG A 1 85 ? -9.895 -2.976 -10.249 1.00 95.38 85 ARG A CA 1
ATOM 631 C C . ARG A 1 85 ? -9.632 -2.142 -8.998 1.00 95.38 85 ARG A C 1
ATOM 633 O O . ARG A 1 85 ? -10.358 -2.271 -8.015 1.00 95.38 85 ARG A O 1
ATOM 640 N N . VAL A 1 86 ? -8.622 -1.270 -9.014 1.00 95.19 86 VAL A N 1
ATOM 641 C CA . VAL A 1 86 ? -8.390 -0.319 -7.915 1.00 95.19 86 VAL A CA 1
ATOM 642 C C . VAL A 1 86 ? -9.545 0.674 -7.824 1.00 95.19 86 VAL A C 1
ATOM 644 O O . VAL A 1 86 ? -9.993 0.986 -6.719 1.00 95.19 86 VAL A O 1
ATOM 647 N N . ALA A 1 87 ? -10.066 1.140 -8.955 1.00 93.31 87 ALA A N 1
ATOM 648 C CA . ALA A 1 87 ? -11.217 2.027 -8.972 1.00 93.31 87 ALA A CA 1
ATOM 649 C C . ALA A 1 87 ? -12.476 1.350 -8.428 1.00 93.31 87 ALA A C 1
ATOM 651 O O . ALA A 1 87 ? -13.190 1.954 -7.633 1.00 93.31 87 ALA A O 1
ATOM 652 N N . GLU A 1 88 ? -12.714 0.086 -8.775 1.00 94.69 88 GLU A N 1
ATOM 653 C CA . GLU A 1 88 ? -13.814 -0.697 -8.214 1.00 94.69 88 GLU A CA 1
ATOM 654 C C . GLU A 1 88 ? -13.636 -0.939 -6.706 1.00 94.69 88 GLU A C 1
ATOM 656 O O . GLU A 1 88 ? -14.589 -0.800 -5.941 1.00 94.69 88 GLU A O 1
ATOM 661 N N . LEU A 1 89 ? -12.413 -1.248 -6.258 1.00 95.06 89 LEU A N 1
ATOM 662 C CA . LEU A 1 89 ? -12.092 -1.428 -4.839 1.00 95.06 89 LEU A CA 1
ATOM 663 C C . LEU A 1 89 ? -12.326 -0.147 -4.030 1.00 95.06 89 LEU A C 1
ATOM 665 O O . LEU A 1 89 ? -12.817 -0.203 -2.905 1.00 95.06 89 LEU A O 1
ATOM 669 N N . THR A 1 90 ? -11.930 1.000 -4.579 1.00 92.69 90 THR A N 1
ATOM 670 C CA . THR A 1 90 ? -11.850 2.260 -3.827 1.00 92.69 90 THR A CA 1
ATOM 671 C C . THR A 1 90 ? -12.988 3.228 -4.113 1.00 92.69 90 THR A C 1
ATOM 673 O O . THR A 1 90 ? -13.107 4.240 -3.428 1.00 92.69 90 THR A O 1
ATOM 676 N N . GLY A 1 91 ? -13.809 2.973 -5.131 1.00 90.88 91 GLY A N 1
ATOM 677 C CA . GLY A 1 91 ? -14.802 3.925 -5.631 1.00 90.88 91 GLY A CA 1
ATOM 678 C C . GLY A 1 91 ? -14.193 5.191 -6.250 1.00 90.88 91 GLY A C 1
ATOM 679 O O . GLY A 1 91 ? -14.911 6.159 -6.495 1.00 90.88 91 GLY A O 1
ATOM 680 N N . VAL A 1 92 ? -12.875 5.223 -6.482 1.00 88.25 92 VAL A N 1
ATOM 681 C CA . VAL A 1 92 ? -12.165 6.372 -7.056 1.00 88.25 92 VAL A CA 1
ATOM 682 C C . VAL A 1 92 ? -11.749 6.034 -8.480 1.00 88.25 92 VAL A C 1
ATOM 684 O O . VAL A 1 92 ? -10.886 5.192 -8.693 1.00 88.25 92 VAL A O 1
ATOM 687 N N . ALA A 1 93 ? -12.357 6.706 -9.459 1.00 88.62 93 ALA A N 1
ATOM 688 C CA . ALA A 1 93 ? -12.062 6.477 -10.871 1.00 88.62 93 ALA A CA 1
ATOM 689 C C . ALA A 1 93 ? -10.565 6.679 -11.193 1.00 88.62 93 ALA A C 1
ATOM 691 O O . ALA A 1 93 ? -9.939 7.578 -10.613 1.00 88.62 93 ALA A O 1
ATOM 692 N N . PRO A 1 94 ? -10.000 5.923 -12.157 1.00 84.69 94 PRO A N 1
ATOM 693 C CA . PRO A 1 94 ? -8.654 6.177 -12.643 1.00 84.69 94 PRO A CA 1
ATOM 694 C C . PRO A 1 94 ? -8.582 7.604 -13.173 1.00 84.69 94 PRO A C 1
ATOM 696 O O . PRO A 1 94 ? -9.465 8.058 -13.903 1.00 84.69 94 PRO A O 1
ATOM 699 N N . HIS A 1 95 ? -7.540 8.329 -12.788 1.00 74.38 95 HIS A N 1
ATOM 700 C CA . HIS A 1 95 ? -7.368 9.708 -13.211 1.00 74.38 95 HIS A CA 1
ATOM 701 C C . HIS A 1 95 ? -6.093 9.837 -14.043 1.00 74.38 95 HIS A C 1
ATOM 703 O O . HIS A 1 95 ? -5.046 9.351 -13.596 1.00 74.38 95 HIS A O 1
ATOM 709 N N . PRO A 1 96 ? -6.151 10.532 -15.196 1.00 69.44 96 PRO A N 1
ATOM 710 C CA . PRO A 1 96 ? -4.984 10.758 -16.037 1.00 69.44 96 PRO A CA 1
ATOM 711 C C . PRO A 1 96 ? -3.795 11.322 -15.275 1.00 69.44 96 PRO A C 1
ATOM 713 O O . PRO A 1 96 ? -2.687 10.814 -15.361 1.00 69.44 96 PRO A O 1
ATOM 716 N N . LYS A 1 97 ? -4.064 12.298 -14.408 1.00 65.31 97 LYS A N 1
ATOM 717 C CA . LYS A 1 97 ? -3.053 12.970 -13.581 1.00 65.31 97 LYS A CA 1
ATOM 718 C C . LYS A 1 97 ? -3.056 12.511 -12.118 1.00 65.31 97 LYS A C 1
ATOM 720 O O . LYS A 1 97 ? -2.498 13.173 -11.257 1.00 65.31 97 LYS A O 1
ATOM 725 N N . GLY A 1 98 ? -3.819 11.465 -11.782 1.00 57.50 98 GLY A N 1
ATOM 726 C CA . GLY A 1 98 ? -3.962 11.016 -10.395 1.00 57.50 98 GLY A CA 1
ATOM 727 C C . GLY A 1 98 ? -2.975 9.907 -10.098 1.00 57.50 98 GLY A C 1
ATOM 728 O O . GLY A 1 98 ? -2.985 8.910 -10.817 1.00 57.50 98 GLY A O 1
ATOM 729 N N . GLY A 1 99 ? -2.181 10.118 -9.040 1.00 62.88 99 GLY A N 1
ATOM 730 C CA . GLY A 1 99 ? -1.199 9.207 -8.443 1.00 62.88 99 GLY A CA 1
ATOM 731 C C . GLY A 1 99 ? -0.762 8.056 -9.343 1.00 62.88 99 GLY A C 1
ATOM 732 O O . GLY A 1 99 ? -1.479 7.058 -9.451 1.00 62.88 99 GLY A O 1
ATOM 733 N N . ASP A 1 100 ? 0.402 8.185 -9.971 1.00 71.00 100 ASP A N 1
ATOM 734 C CA . ASP A 1 100 ? 0.898 7.181 -10.910 1.00 71.00 100 ASP A CA 1
ATOM 735 C C . ASP A 1 100 ? 1.023 5.794 -10.274 1.00 71.00 100 ASP A C 1
ATOM 737 O O . ASP A 1 100 ? 1.259 5.647 -9.067 1.00 71.00 100 ASP A O 1
ATOM 741 N N . LEU A 1 101 ? 0.864 4.763 -11.110 1.00 84.12 101 LEU A N 1
ATOM 742 C CA . LEU A 1 101 ? 1.266 3.412 -10.744 1.00 84.12 101 LEU A CA 1
ATOM 743 C C . LEU A 1 101 ? 2.793 3.389 -10.696 1.00 84.12 101 LEU A C 1
ATOM 745 O O . LEU A 1 101 ? 3.459 3.431 -11.728 1.00 84.12 101 LEU A O 1
ATOM 749 N N . GLY A 1 102 ? 3.342 3.349 -9.488 1.00 85.56 102 GLY A N 1
ATOM 750 C CA . GLY A 1 102 ? 4.776 3.212 -9.272 1.00 85.56 102 GLY A CA 1
ATOM 751 C C . GLY A 1 102 ? 5.163 1.745 -9.217 1.00 85.56 102 GLY A C 1
ATOM 752 O O . GLY A 1 102 ? 4.665 1.021 -8.359 1.00 85.56 102 GLY A O 1
ATOM 753 N N . MET A 1 103 ? 6.067 1.300 -10.078 1.00 88.44 103 MET A N 1
ATOM 754 C CA . MET A 1 103 ? 6.703 -0.007 -9.968 1.00 88.44 103 MET A CA 1
ATOM 755 C C . MET A 1 103 ? 8.003 0.110 -9.175 1.00 88.44 103 MET A C 1
ATOM 757 O O . MET A 1 103 ? 8.792 1.034 -9.374 1.00 88.44 103 MET A O 1
ATOM 761 N N . GLN A 1 104 ? 8.231 -0.826 -8.258 1.00 88.56 104 GLN A N 1
ATOM 762 C CA . GLN A 1 104 ? 9.466 -0.906 -7.484 1.00 88.56 104 GLN A CA 1
ATOM 763 C C . GLN A 1 104 ? 9.965 -2.346 -7.447 1.00 88.56 104 GLN A C 1
ATOM 765 O O . GLN A 1 104 ? 9.182 -3.266 -7.196 1.00 88.56 104 GLN A O 1
ATOM 770 N N . ALA A 1 105 ? 11.268 -2.526 -7.634 1.00 88.38 105 ALA A N 1
ATOM 771 C CA . ALA A 1 105 ? 11.973 -3.781 -7.419 1.00 88.38 105 ALA A CA 1
ATOM 772 C C . ALA A 1 105 ? 13.025 -3.581 -6.323 1.00 88.38 105 ALA A C 1
ATOM 774 O O . ALA A 1 105 ? 13.643 -2.524 -6.229 1.00 88.38 105 ALA A O 1
ATOM 775 N N . ARG A 1 106 ? 13.188 -4.578 -5.451 1.00 86.12 106 ARG A N 1
ATOM 776 C CA . ARG A 1 106 ? 14.190 -4.560 -4.377 1.00 86.12 106 ARG A CA 1
ATOM 777 C C . ARG A 1 106 ? 14.824 -5.919 -4.221 1.00 86.12 106 ARG A C 1
ATOM 779 O O . ARG A 1 106 ? 14.101 -6.907 -4.045 1.00 86.12 106 ARG A O 1
ATOM 786 N N . TRP A 1 107 ? 16.144 -5.966 -4.233 1.00 88.44 107 TRP A N 1
ATOM 787 C CA . TRP A 1 107 ? 16.884 -7.214 -4.181 1.00 88.44 107 TRP A CA 1
ATOM 788 C C . TRP A 1 107 ? 17.420 -7.490 -2.784 1.00 88.44 107 TRP A C 1
ATOM 790 O O . TRP A 1 107 ? 17.646 -6.585 -1.988 1.00 88.44 107 TRP A O 1
ATOM 800 N N . ALA A 1 108 ? 17.645 -8.768 -2.480 1.00 86.50 108 ALA A N 1
ATOM 801 C CA . ALA A 1 108 ? 18.188 -9.171 -1.185 1.00 86.50 108 ALA A CA 1
ATOM 802 C C . ALA A 1 108 ? 19.585 -8.599 -0.877 1.00 86.50 108 ALA A C 1
ATOM 804 O O . ALA A 1 108 ? 19.948 -8.426 0.284 1.00 86.50 108 ALA A O 1
ATOM 805 N N . HIS A 1 109 ? 20.380 -8.327 -1.915 1.00 80.06 109 HIS A N 1
ATOM 806 C CA . HIS A 1 109 ? 21.724 -7.767 -1.768 1.00 80.06 109 HIS A CA 1
ATOM 807 C C . HIS A 1 109 ? 21.725 -6.241 -1.628 1.00 80.06 109 HIS A C 1
ATOM 809 O O . HIS A 1 109 ? 22.747 -5.675 -1.241 1.00 80.06 109 HIS A O 1
ATOM 815 N N . ASP A 1 110 ? 20.591 -5.585 -1.874 1.00 78.19 110 ASP A N 1
ATOM 816 C CA . ASP A 1 110 ? 20.459 -4.158 -1.634 1.00 78.19 110 ASP A CA 1
ATOM 817 C C . ASP A 1 110 ? 20.311 -3.963 -0.127 1.00 78.19 110 ASP A C 1
ATOM 819 O O . ASP A 1 110 ? 19.291 -4.310 0.477 1.00 78.19 110 ASP A O 1
ATOM 823 N N . TYR A 1 111 ? 21.350 -3.430 0.517 1.00 63.56 111 TYR A N 1
ATOM 824 C CA . TYR A 1 111 ? 21.229 -2.906 1.874 1.00 63.56 111 TYR A CA 1
ATOM 825 C C . TYR A 1 111 ? 20.338 -1.664 1.795 1.00 63.56 111 TYR A C 1
ATOM 827 O O . TYR A 1 111 ? 20.807 -0.549 1.584 1.00 63.56 111 TYR A O 1
ATOM 835 N N . ASP A 1 112 ? 19.025 -1.878 1.860 1.00 59.38 112 ASP A N 1
ATOM 836 C CA . ASP A 1 112 ? 18.036 -0.838 1.592 1.00 59.38 112 ASP A CA 1
ATOM 837 C C . ASP A 1 112 ? 17.931 0.144 2.769 1.00 59.38 112 ASP A C 1
ATOM 839 O O . ASP A 1 112 ? 17.003 0.105 3.578 1.00 59.38 112 ASP A O 1
ATOM 843 N N . THR A 1 113 ? 18.900 1.055 2.852 1.00 59.75 113 THR A N 1
ATOM 844 C CA . THR A 1 113 ? 18.803 2.300 3.627 1.00 59.75 113 THR A CA 1
ATOM 845 C C . THR A 1 113 ? 17.824 3.292 2.982 1.00 59.75 113 THR A C 1
ATOM 847 O O . THR A 1 113 ? 17.425 4.269 3.612 1.00 59.75 113 THR A O 1
ATOM 850 N N . ASN A 1 114 ? 17.373 3.029 1.749 1.00 65.56 114 ASN A N 1
ATOM 851 C CA . ASN A 1 114 ? 16.615 3.946 0.895 1.00 65.56 114 ASN A CA 1
ATOM 852 C C . ASN A 1 114 ? 15.092 3.816 1.019 1.00 65.56 114 ASN A C 1
ATOM 854 O O . ASN A 1 114 ? 14.342 4.390 0.212 1.00 65.56 114 ASN A O 1
ATOM 858 N N . ASN A 1 115 ? 14.606 3.097 2.030 1.00 76.12 115 ASN A N 1
ATOM 859 C CA . ASN A 1 115 ? 13.196 3.110 2.382 1.00 76.12 115 ASN A CA 1
ATOM 860 C C . ASN A 1 115 ? 12.980 3.503 3.836 1.00 76.12 115 ASN A C 1
ATOM 862 O O . ASN A 1 115 ? 12.642 2.647 4.660 1.00 76.12 115 ASN A O 1
ATOM 866 N N . PRO A 1 116 ? 13.203 4.784 4.165 1.00 85.88 116 PRO A N 1
ATOM 867 C CA . PRO A 1 116 ? 12.908 5.285 5.488 1.00 85.88 116 PRO A CA 1
ATOM 868 C C . PRO A 1 116 ? 11.429 5.103 5.809 1.00 85.88 116 PRO A C 1
ATOM 870 O O . PRO A 1 116 ? 10.566 5.004 4.927 1.00 85.88 116 PRO A O 1
ATOM 873 N N . LEU A 1 117 ? 11.155 5.062 7.099 1.00 87.69 117 LEU A N 1
ATOM 874 C CA . LEU A 1 117 ? 9.830 5.215 7.651 1.00 87.69 117 LEU A CA 1
ATOM 875 C C . LEU A 1 117 ? 9.176 6.472 7.060 1.00 87.69 117 LEU A C 1
ATOM 877 O O . LEU A 1 117 ? 9.716 7.575 7.149 1.00 87.69 117 LEU A O 1
ATOM 881 N N . HIS A 1 118 ? 8.024 6.300 6.418 1.00 88.00 118 HIS A N 1
ATOM 882 C CA . HIS A 1 118 ? 7.314 7.394 5.767 1.00 88.00 118 HIS A CA 1
ATOM 883 C C . HIS A 1 118 ? 5.801 7.247 5.891 1.00 88.00 118 HIS A C 1
ATOM 885 O O . HIS A 1 118 ? 5.269 6.173 6.168 1.00 88.00 118 HIS A O 1
ATOM 891 N N . HIS A 1 119 ? 5.113 8.361 5.667 1.00 88.62 119 HIS A N 1
ATOM 892 C CA . HIS A 1 119 ? 3.681 8.414 5.450 1.00 88.62 119 HIS A CA 1
ATOM 893 C C . HIS A 1 119 ? 3.445 8.804 3.991 1.00 88.62 119 HIS A C 1
ATOM 895 O O . HIS A 1 119 ? 4.122 9.693 3.466 1.00 88.62 119 HIS A O 1
ATOM 901 N N . ASP A 1 120 ? 2.494 8.164 3.314 1.00 86.62 120 ASP A N 1
ATOM 902 C CA . ASP A 1 120 ? 2.326 8.369 1.871 1.00 86.62 120 ASP A CA 1
ATOM 903 C C . ASP A 1 120 ? 1.934 9.798 1.507 1.00 86.62 120 ASP A C 1
ATOM 905 O O . ASP A 1 120 ? 2.310 10.281 0.439 1.00 86.62 120 ASP A O 1
ATOM 909 N N . MET A 1 121 ? 1.254 10.507 2.407 1.00 80.06 121 MET A N 1
ATOM 910 C CA . MET A 1 121 ? 0.911 11.920 2.215 1.00 80.06 121 MET A CA 1
ATOM 911 C C . MET A 1 121 ? 2.105 12.883 2.339 1.00 80.06 121 MET A C 1
ATOM 913 O O . MET A 1 121 ? 1.959 14.051 2.000 1.00 80.06 121 MET A O 1
ATOM 917 N N . ASN A 1 122 ? 3.296 12.421 2.746 1.00 73.50 122 ASN A N 1
ATOM 918 C CA . ASN A 1 122 ? 4.493 13.276 2.797 1.00 73.50 122 ASN A CA 1
ATOM 919 C C . ASN A 1 122 ? 4.965 13.702 1.403 1.00 73.50 122 ASN A C 1
ATOM 921 O O . ASN A 1 122 ? 5.626 14.725 1.261 1.00 73.50 122 ASN A O 1
ATOM 925 N N . ARG A 1 123 ? 4.701 12.875 0.382 1.00 67.00 123 ARG A N 1
ATOM 926 C CA . ARG A 1 123 ? 5.237 13.073 -0.976 1.00 67.00 123 ARG A CA 1
ATOM 927 C C . ARG A 1 123 ? 4.238 13.676 -1.945 1.00 67.00 123 ARG A C 1
ATOM 929 O O . ARG A 1 123 ? 4.647 14.305 -2.911 1.00 67.00 123 ARG A O 1
ATOM 936 N N . ALA A 1 124 ? 2.951 13.464 -1.707 1.00 71.19 124 ALA A N 1
ATOM 937 C CA . ALA A 1 124 ? 1.905 14.171 -2.417 1.00 71.19 124 ALA A CA 1
ATOM 938 C C . ALA A 1 124 ? 0.726 14.372 -1.461 1.00 71.19 124 ALA A C 1
ATOM 940 O O . ALA A 1 124 ? 0.270 13.390 -0.859 1.00 71.19 124 ALA A O 1
ATOM 941 N N . PRO A 1 125 ? 0.232 15.612 -1.314 1.00 67.69 125 PRO A N 1
ATOM 942 C CA . PRO A 1 125 ? -0.943 15.868 -0.503 1.00 67.69 125 PRO A CA 1
ATOM 943 C C . PRO A 1 125 ? -2.152 15.129 -1.093 1.00 67.69 125 PRO A C 1
ATOM 945 O O . PRO A 1 125 ? -2.153 14.706 -2.251 1.00 67.69 125 PRO A O 1
ATOM 948 N N . ARG 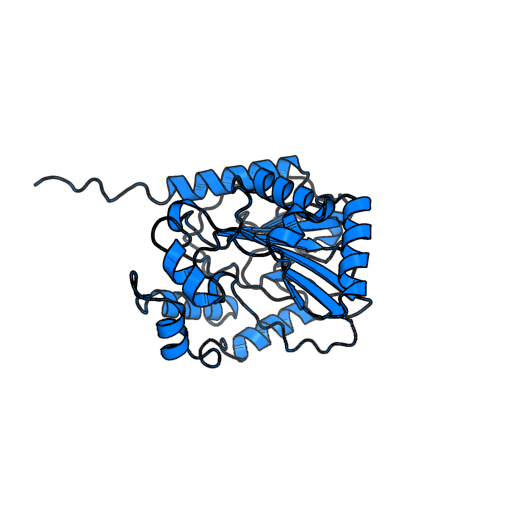A 1 126 ? -3.207 14.990 -0.290 1.00 77.06 126 ARG A N 1
ATOM 949 C CA . ARG A 1 126 ? -4.528 14.514 -0.734 1.00 77.06 126 ARG A CA 1
ATOM 950 C C . ARG A 1 126 ? -4.632 13.028 -1.124 1.00 77.06 126 ARG A C 1
ATOM 952 O O . ARG A 1 126 ? -5.619 12.614 -1.736 1.00 77.06 126 ARG A O 1
ATOM 959 N N . ARG A 1 127 ? -3.647 12.201 -0.757 1.00 86.81 127 ARG A N 1
ATOM 960 C CA . ARG A 1 127 ? -3.772 10.736 -0.846 1.00 86.81 127 ARG A CA 1
ATOM 961 C C . ARG A 1 127 ? -4.725 10.247 0.242 1.00 86.81 127 ARG A C 1
ATOM 963 O O . ARG A 1 127 ? -4.465 10.449 1.421 1.00 86.81 127 ARG A O 1
ATOM 970 N N . VAL A 1 128 ? -5.823 9.615 -0.156 1.00 89.75 128 VAL A N 1
ATOM 971 C CA . VAL A 1 128 ? -6.828 9.056 0.763 1.00 89.75 128 VAL A CA 1
ATOM 972 C C . VAL A 1 128 ? -6.557 7.589 1.080 1.00 89.75 128 VAL A C 1
ATOM 974 O O . VAL A 1 128 ? -6.912 7.127 2.158 1.00 89.75 128 VAL A O 1
ATOM 977 N N . ALA A 1 129 ? -5.908 6.858 0.174 1.00 93.38 129 ALA A N 1
ATOM 978 C CA . ALA A 1 129 ? -5.508 5.471 0.375 1.00 93.38 129 ALA A CA 1
ATOM 979 C C . ALA A 1 129 ? -4.316 5.102 -0.508 1.00 93.38 129 ALA A C 1
ATOM 981 O O . ALA A 1 129 ? -4.022 5.767 -1.507 1.00 93.38 129 ALA A O 1
ATOM 982 N N . THR A 1 130 ? -3.692 3.983 -0.167 1.00 95.00 130 THR A N 1
ATOM 983 C CA . THR A 1 130 ? -2.635 3.358 -0.955 1.00 95.00 130 THR A CA 1
ATOM 984 C C . THR A 1 130 ? -2.971 1.892 -1.180 1.00 95.00 130 THR A C 1
ATOM 986 O O . THR A 1 130 ? -3.419 1.197 -0.266 1.00 95.00 130 THR A O 1
ATOM 989 N N . VAL A 1 131 ? -2.739 1.421 -2.406 1.00 96.69 131 VAL A N 1
ATOM 990 C CA . VAL A 1 131 ? -2.839 0.007 -2.782 1.00 96.69 131 VAL A CA 1
ATOM 991 C C . VAL A 1 131 ? -1.465 -0.473 -3.240 1.00 96.69 131 VAL A C 1
ATOM 993 O O . VAL A 1 131 ? -0.954 -0.007 -4.257 1.00 96.69 131 VAL A O 1
ATOM 996 N N . ILE A 1 132 ? -0.852 -1.394 -2.497 1.00 96.69 132 ILE A N 1
ATOM 997 C CA . ILE A 1 132 ? 0.427 -2.030 -2.840 1.00 96.69 132 ILE A CA 1
ATOM 998 C C . ILE A 1 132 ? 0.141 -3.450 -3.312 1.00 96.69 132 ILE A C 1
ATOM 1000 O O . ILE A 1 132 ? -0.393 -4.252 -2.560 1.00 96.69 132 ILE A O 1
ATOM 1004 N N . MET A 1 133 ? 0.519 -3.777 -4.539 1.00 97.44 133 MET A N 1
ATOM 1005 C CA . MET A 1 133 ? 0.295 -5.076 -5.167 1.00 97.44 133 MET A CA 1
ATOM 1006 C C . MET A 1 133 ? 1.632 -5.788 -5.343 1.00 97.44 133 MET A C 1
ATOM 1008 O O . MET A 1 133 ? 2.537 -5.252 -5.982 1.00 97.44 133 MET A O 1
ATOM 1012 N N . TYR A 1 134 ? 1.775 -6.984 -4.780 1.00 96.56 134 TYR A N 1
ATOM 1013 C CA . TYR A 1 134 ? 3.033 -7.727 -4.801 1.00 96.56 134 TYR A CA 1
ATOM 1014 C C . TYR A 1 134 ? 3.093 -8.656 -6.015 1.00 96.56 134 TYR A C 1
ATOM 1016 O O . TYR A 1 134 ? 2.210 -9.482 -6.245 1.00 96.56 134 TYR A O 1
ATOM 1024 N N . LEU A 1 135 ? 4.158 -8.533 -6.801 1.00 96.06 135 LEU A N 1
ATOM 1025 C CA . LEU A 1 135 ? 4.356 -9.305 -8.030 1.00 96.06 135 LEU A CA 1
ATOM 1026 C C . LEU A 1 135 ? 5.194 -10.569 -7.803 1.00 96.06 135 LEU A C 1
ATOM 1028 O O . LEU A 1 135 ? 5.147 -11.499 -8.605 1.00 96.06 135 LEU A O 1
ATOM 1032 N N . THR A 1 136 ? 5.955 -10.623 -6.711 1.00 95.75 136 THR A N 1
ATOM 1033 C CA . THR A 1 136 ? 6.825 -11.749 -6.361 1.00 95.75 136 THR A CA 1
ATOM 1034 C C . THR A 1 136 ? 6.662 -12.137 -4.895 1.00 95.75 136 THR A C 1
ATOM 1036 O O . THR A 1 136 ? 6.267 -11.325 -4.060 1.00 95.75 136 THR A O 1
ATOM 1039 N N . ASN A 1 137 ? 7.001 -13.391 -4.592 1.00 95.12 137 ASN A N 1
ATOM 1040 C CA . ASN A 1 137 ? 7.276 -13.825 -3.226 1.00 95.12 137 ASN A CA 1
ATOM 1041 C C . ASN A 1 137 ? 8.717 -13.426 -2.893 1.00 95.12 137 ASN A C 1
ATOM 1043 O O . ASN A 1 137 ? 9.616 -13.675 -3.700 1.00 95.12 137 ASN A O 1
ATOM 1047 N N . ALA A 1 138 ? 8.946 -12.841 -1.723 1.00 92.75 138 ALA A N 1
ATOM 1048 C CA . ALA A 1 138 ? 10.281 -12.469 -1.269 1.00 92.75 138 ALA A CA 1
ATOM 1049 C C . ALA A 1 138 ? 10.501 -12.975 0.155 1.00 92.75 138 ALA 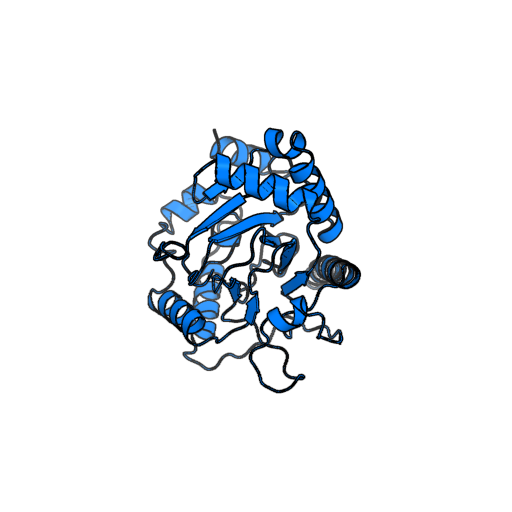A C 1
ATOM 1051 O O . ALA A 1 138 ? 9.607 -12.882 0.987 1.00 92.75 138 ALA A O 1
ATOM 1052 N N . GLY A 1 139 ? 11.694 -13.484 0.463 1.00 91.75 139 GLY A N 1
ATOM 1053 C CA . GLY A 1 139 ? 12.055 -13.758 1.852 1.00 91.75 139 GLY A CA 1
ATOM 1054 C C . GLY A 1 139 ? 12.352 -12.437 2.556 1.00 91.75 139 GLY A C 1
ATOM 1055 O O . GLY A 1 139 ? 13.293 -11.751 2.170 1.00 91.75 139 GLY A O 1
ATOM 1056 N N . GLY A 1 140 ? 11.572 -12.069 3.573 1.00 91.81 140 GLY A N 1
ATOM 1057 C CA . GLY A 1 140 ? 11.599 -10.726 4.168 1.00 91.81 140 GLY A CA 1
ATOM 1058 C C . GLY A 1 140 ? 10.843 -9.701 3.317 1.00 91.81 140 GLY A C 1
ATOM 1059 O O . GLY A 1 140 ? 9.867 -10.029 2.649 1.00 91.81 140 GLY A O 1
ATOM 1060 N N . GLY A 1 141 ? 11.285 -8.443 3.325 1.00 93.00 141 GLY A N 1
ATOM 1061 C CA . GLY A 1 141 ? 10.664 -7.407 2.500 1.00 93.00 141 GLY A CA 1
ATOM 1062 C C . GLY A 1 141 ? 9.279 -6.959 2.973 1.00 93.00 141 GLY A C 1
ATOM 1063 O O . GLY A 1 141 ? 8.572 -6.309 2.208 1.00 93.00 141 GLY A O 1
ATOM 1064 N N . ASP A 1 142 ? 8.852 -7.298 4.187 1.00 94.81 142 ASP A N 1
ATOM 1065 C CA . ASP A 1 142 ? 7.517 -6.984 4.703 1.00 94.81 142 ASP A CA 1
ATOM 1066 C C . ASP A 1 142 ? 7.186 -5.489 4.612 1.00 94.81 142 ASP A C 1
ATOM 1068 O O . ASP A 1 142 ? 8.053 -4.639 4.804 1.00 94.81 142 ASP A O 1
ATOM 1072 N N . THR A 1 143 ? 5.932 -5.138 4.339 1.00 95.06 143 THR A N 1
ATOM 1073 C CA . THR A 1 143 ? 5.447 -3.777 4.608 1.00 95.06 143 THR A CA 1
ATOM 1074 C C . THR A 1 143 ? 4.991 -3.724 6.065 1.00 95.06 143 THR A C 1
ATOM 1076 O O . THR A 1 143 ? 4.039 -4.407 6.439 1.00 95.06 143 THR A O 1
ATOM 1079 N N . MET A 1 144 ? 5.693 -2.955 6.895 1.00 93.88 144 MET A N 1
ATOM 1080 C CA . MET A 1 144 ? 5.514 -2.894 8.346 1.00 93.88 144 MET A CA 1
ATOM 1081 C C . MET A 1 144 ? 4.910 -1.559 8.770 1.00 93.88 144 MET A C 1
ATOM 1083 O O . MET A 1 144 ? 5.389 -0.502 8.360 1.00 93.88 144 MET A O 1
ATOM 1087 N N . PHE A 1 145 ? 3.891 -1.632 9.624 1.00 93.38 145 PHE A N 1
ATOM 1088 C CA . PHE A 1 145 ? 3.221 -0.503 10.259 1.00 93.38 145 PHE A CA 1
ATOM 1089 C C . PHE A 1 145 ? 3.521 -0.537 11.762 1.00 93.38 145 PHE A C 1
ATOM 1091 O O . PHE A 1 145 ? 2.919 -1.339 12.489 1.00 93.38 145 PHE A O 1
ATOM 1098 N N . PRO A 1 146 ? 4.431 0.316 12.268 1.00 89.00 146 PRO A N 1
ATOM 1099 C CA . PRO A 1 146 ? 4.878 0.217 13.651 1.00 89.00 146 PRO A CA 1
ATOM 1100 C C . PRO A 1 146 ? 3.758 0.535 14.645 1.00 89.00 146 PRO A C 1
ATOM 1102 O O . PRO A 1 146 ? 3.779 0.040 15.768 1.00 89.00 146 PRO A O 1
ATOM 1105 N N . CYS A 1 147 ? 2.769 1.333 14.229 1.00 88.50 147 CYS A N 1
ATOM 1106 C CA . CYS A 1 147 ? 1.756 1.904 15.120 1.00 88.50 147 CYS A CA 1
ATOM 1107 C C . CYS A 1 147 ? 0.350 1.350 14.932 1.00 88.50 147 CYS A C 1
ATOM 1109 O O . CYS A 1 147 ? -0.585 1.782 15.617 1.00 88.50 147 CYS A O 1
ATOM 1111 N N . LEU A 1 148 ? 0.199 0.367 14.046 1.00 89.12 148 LEU A N 1
ATOM 1112 C CA . LEU A 1 148 ? -1.017 -0.421 13.981 1.00 89.12 148 LEU A CA 1
ATOM 1113 C C . LEU A 1 148 ? -1.056 -1.440 15.116 1.00 89.12 148 LEU A C 1
ATOM 1115 O O . LEU A 1 148 ? -0.047 -2.040 15.487 1.00 89.12 148 LEU A O 1
ATOM 1119 N N . ARG A 1 149 ? -2.250 -1.632 15.677 1.00 82.88 149 ARG A N 1
ATOM 1120 C CA . ARG A 1 149 ? -2.488 -2.635 16.710 1.00 82.88 149 ARG A CA 1
ATOM 1121 C C . ARG A 1 149 ? -2.853 -3.944 16.037 1.00 82.88 149 ARG A C 1
ATOM 1123 O O . ARG A 1 149 ? -3.826 -3.995 15.288 1.00 82.88 149 ARG A O 1
ATOM 1130 N N . ALA A 1 150 ? -2.115 -5.002 16.349 1.00 77.38 150 ALA A N 1
ATOM 1131 C CA . ALA A 1 150 ? -2.548 -6.345 15.999 1.00 77.38 150 ALA A CA 1
ATOM 1132 C C . ALA A 1 150 ? -3.904 -6.647 16.660 1.00 77.38 150 ALA A C 1
ATOM 1134 O O . ALA A 1 150 ? -4.220 -6.129 17.738 1.00 77.38 150 ALA A O 1
ATOM 1135 N N . ARG A 1 151 ? -4.711 -7.493 16.017 1.00 75.12 151 ARG A N 1
ATOM 1136 C CA . ARG A 1 151 ? -5.965 -7.984 16.593 1.00 75.12 151 ARG A CA 1
ATOM 1137 C C . ARG A 1 151 ? -5.660 -8.800 17.852 1.00 75.12 151 ARG A C 1
ATOM 1139 O O . ARG A 1 151 ? -5.012 -9.838 17.786 1.00 75.12 151 ARG A O 1
ATOM 1146 N N . THR A 1 152 ? -6.138 -8.344 19.004 1.00 62.59 152 THR A N 1
ATOM 1147 C CA . THR A 1 152 ? -6.125 -9.135 20.238 1.00 62.59 152 THR A CA 1
ATOM 1148 C C . THR A 1 152 ? -7.317 -10.090 20.196 1.00 62.59 152 THR A C 1
ATOM 1150 O O . THR A 1 152 ? -8.443 -9.650 20.409 1.00 62.59 152 THR A O 1
ATOM 1153 N N . GLY A 1 153 ? -7.102 -11.363 19.860 1.00 54.88 153 GLY A N 1
ATOM 1154 C CA . GLY A 1 153 ? -8.197 -12.343 19.805 1.00 54.88 153 GLY A CA 1
ATOM 1155 C C . GLY A 1 153 ? -7.796 -13.748 19.363 1.00 54.88 153 GLY A C 1
ATOM 1156 O O . GLY A 1 153 ? -8.307 -14.708 19.919 1.00 54.88 153 GLY A O 1
ATOM 1157 N N . ASP A 1 154 ? -6.800 -13.876 18.482 1.00 51.75 154 ASP A N 1
ATOM 1158 C CA . ASP A 1 154 ? -6.456 -15.167 17.857 1.00 51.75 154 ASP A CA 1
ATOM 1159 C C . ASP A 1 154 ? -5.193 -15.820 18.465 1.00 51.75 154 ASP A C 1
ATOM 1161 O O . ASP A 1 154 ? -4.482 -16.576 17.814 1.00 51.75 154 ASP A O 1
ATOM 1165 N N . GLY A 1 155 ? -4.898 -15.525 19.738 1.00 45.56 155 GLY A N 1
ATOM 1166 C CA . GLY A 1 155 ? -3.792 -16.148 20.474 1.00 45.56 155 GLY A CA 1
ATOM 1167 C C . GLY A 1 155 ? -2.424 -15.484 20.283 1.00 45.56 155 GLY A C 1
ATOM 1168 O O . GLY A 1 155 ? -1.491 -16.133 19.844 1.00 45.56 155 GLY A O 1
ATOM 1169 N N . GLY A 1 156 ? -2.286 -14.203 20.653 1.00 39.22 156 GLY A N 1
ATOM 1170 C CA . GLY A 1 156 ? -1.031 -13.562 21.110 1.00 39.22 156 GLY A CA 1
ATOM 1171 C C . GLY A 1 156 ? 0.202 -13.513 20.186 1.00 39.22 156 GLY A C 1
ATOM 1172 O O . GLY A 1 156 ? 1.150 -12.798 20.508 1.00 39.22 156 GLY A O 1
ATOM 1173 N N . GLY A 1 157 ? 0.224 -14.224 19.063 1.00 47.12 157 GLY A N 1
ATOM 1174 C CA . GLY A 1 157 ? 1.300 -14.188 18.082 1.00 47.12 157 GLY A CA 1
ATOM 1175 C C . GLY A 1 157 ? 1.207 -12.940 17.212 1.00 47.12 157 GLY A C 1
ATOM 1176 O O . GLY A 1 157 ? 0.118 -12.432 16.944 1.00 47.12 157 GLY A O 1
ATOM 1177 N N . ALA A 1 158 ? 2.354 -12.437 16.751 1.00 50.66 158 ALA A N 1
ATOM 1178 C CA . ALA A 1 158 ? 2.380 -11.458 15.674 1.00 50.66 158 ALA A CA 1
ATOM 1179 C C . ALA A 1 158 ? 1.561 -12.021 14.504 1.00 50.66 158 ALA A C 1
ATOM 1181 O O . ALA A 1 158 ? 1.919 -13.062 13.958 1.00 50.66 158 ALA A O 1
ATOM 1182 N N . VAL A 1 159 ? 0.454 -11.362 14.150 1.00 51.72 159 VAL A N 1
ATOM 1183 C CA . VAL A 1 159 ? -0.346 -11.735 12.980 1.00 51.72 159 VAL A CA 1
ATOM 1184 C C . VAL A 1 159 ? 0.534 -11.481 11.761 1.00 51.72 159 VAL A C 1
ATOM 1186 O O . VAL A 1 159 ? 0.676 -10.348 11.303 1.00 51.72 159 VAL A O 1
ATOM 1189 N N . THR A 1 160 ? 1.207 -12.524 11.286 1.00 52.16 160 THR A N 1
ATOM 1190 C CA . THR A 1 160 ? 1.888 -12.505 10.000 1.00 52.16 160 THR A CA 1
ATOM 1191 C C . THR A 1 160 ? 0.843 -12.832 8.944 1.00 52.16 160 THR A C 1
ATOM 1193 O O . THR A 1 160 ? 0.098 -13.806 9.051 1.00 52.16 160 THR A O 1
ATOM 1196 N N . SER A 1 161 ? 0.771 -12.016 7.896 1.00 51.56 161 SER A N 1
ATOM 1197 C CA . SER A 1 161 ? -0.141 -12.259 6.773 1.00 51.56 161 SER A CA 1
ATOM 1198 C C . SER A 1 161 ? 0.148 -13.562 6.017 1.00 51.56 161 SER A C 1
ATOM 1200 O O . SER A 1 161 ? -0.644 -13.936 5.161 1.00 51.56 161 SER A O 1
ATOM 1202 N N . GLN A 1 162 ? 1.231 -14.278 6.344 1.00 51.25 162 GLN A N 1
ATOM 1203 C CA . GLN A 1 162 ? 1.474 -15.644 5.878 1.00 51.25 162 GLN A CA 1
ATOM 1204 C C . GLN A 1 162 ? 0.254 -16.541 6.152 1.00 51.25 162 GLN A C 1
ATOM 1206 O O . GLN A 1 162 ? -0.218 -17.218 5.250 1.00 51.25 162 GLN A O 1
ATOM 1211 N N . ALA A 1 163 ? -0.351 -16.429 7.342 1.00 48.97 163 ALA A N 1
ATOM 1212 C CA . ALA A 1 163 ? -1.563 -17.173 7.691 1.00 48.97 163 ALA A CA 1
ATOM 1213 C C . ALA A 1 163 ? -2.795 -16.754 6.860 1.00 48.97 163 ALA A C 1
ATOM 1215 O O . ALA A 1 163 ? -3.687 -17.564 6.619 1.00 48.97 163 ALA A O 1
ATOM 1216 N N . ALA A 1 164 ? -2.843 -15.501 6.387 1.00 45.59 164 ALA A N 1
ATOM 1217 C CA . ALA A 1 164 ? -3.879 -15.028 5.466 1.00 45.59 164 ALA A CA 1
ATOM 1218 C C . ALA A 1 164 ? -3.655 -15.548 4.034 1.00 45.59 164 ALA A C 1
ATOM 1220 O O . ALA A 1 164 ? -4.619 -15.889 3.353 1.00 45.59 164 ALA A O 1
ATOM 1221 N N . ALA A 1 165 ? -2.398 -15.629 3.582 1.00 46.62 165 ALA A N 1
ATOM 1222 C CA . ALA A 1 165 ? -2.035 -16.200 2.283 1.00 46.62 165 ALA A CA 1
ATOM 1223 C C . ALA A 1 165 ? -2.285 -17.718 2.227 1.00 46.62 165 ALA A C 1
ATOM 1225 O O . ALA A 1 165 ? -2.690 -18.225 1.184 1.00 46.62 165 ALA A O 1
ATOM 1226 N N . ASP A 1 166 ? -2.133 -18.410 3.359 1.00 51.38 166 ASP A N 1
ATOM 1227 C CA . ASP A 1 166 ? -2.410 -19.844 3.505 1.00 51.38 166 ASP A CA 1
ATOM 1228 C C . ASP A 1 166 ? -3.899 -20.150 3.804 1.00 51.38 166 ASP A C 1
ATOM 1230 O O . ASP A 1 166 ? -4.274 -21.307 3.989 1.00 51.38 166 ASP A O 1
ATOM 1234 N N . GLY A 1 167 ? -4.769 -19.128 3.837 1.00 39.03 167 GLY A N 1
ATOM 1235 C CA . GLY A 1 167 ? -6.222 -19.291 3.974 1.00 39.03 167 GLY A CA 1
ATOM 1236 C C . GLY A 1 167 ? -6.722 -19.677 5.374 1.00 39.03 167 GLY A C 1
ATOM 1237 O O . GLY A 1 167 ? -7.798 -20.256 5.483 1.00 39.03 167 GLY A O 1
ATOM 1238 N N . GLN A 1 168 ? -5.979 -19.373 6.446 1.00 37.25 168 GLN A N 1
ATOM 1239 C CA . GLN A 1 168 ? -6.267 -19.850 7.811 1.00 37.25 168 GLN A CA 1
ATOM 1240 C C . GLN A 1 168 ? -6.903 -18.822 8.773 1.00 37.25 168 GLN A C 1
ATOM 1242 O O . GLN A 1 168 ? -6.898 -19.045 9.981 1.00 37.25 168 GLN A O 1
ATOM 1247 N N . LEU A 1 169 ? -7.457 -17.699 8.300 1.00 39.03 169 LEU A N 1
ATOM 1248 C CA . LEU A 1 169 ? -8.049 -16.681 9.187 1.00 39.03 169 LEU A CA 1
ATOM 1249 C C . LEU A 1 169 ? -9.565 -16.534 8.979 1.00 39.03 169 LEU A C 1
ATOM 1251 O O . LEU A 1 169 ? -10.006 -16.013 7.956 1.00 39.03 169 LEU A O 1
ATOM 1255 N N . GLU A 1 170 ? -10.358 -16.951 9.974 1.00 31.12 170 GLU A N 1
ATOM 1256 C CA . GLU A 1 170 ? -11.812 -16.735 10.017 1.00 31.12 170 GLU A CA 1
ATOM 1257 C C . GLU A 1 170 ? -12.180 -15.322 10.526 1.00 31.12 170 GLU A C 1
ATOM 1259 O O . GLU A 1 170 ? -11.521 -14.719 11.381 1.00 31.12 170 GLU A O 1
ATOM 1264 N N . GLY A 1 171 ? -13.223 -14.742 9.924 1.00 29.33 171 GLY A N 1
ATOM 1265 C CA . GLY A 1 171 ? -13.550 -13.317 9.993 1.00 29.33 171 GLY A CA 1
ATOM 1266 C C . GLY A 1 171 ? -14.448 -12.906 11.164 1.00 29.33 171 GLY A C 1
ATOM 1267 O O . GLY A 1 171 ? -15.512 -13.471 11.384 1.00 29.33 171 GLY A O 1
ATOM 1268 N N . GLY A 1 172 ? -14.065 -11.820 11.843 1.00 25.28 172 GLY A N 1
ATOM 1269 C CA . GLY A 1 172 ? -14.932 -11.025 12.713 1.00 25.28 172 GLY A CA 1
ATOM 1270 C C . GLY A 1 172 ? -14.808 -9.545 12.341 1.00 25.28 172 GLY A C 1
ATOM 1271 O O . GLY A 1 172 ? -13.694 -9.025 12.243 1.00 25.28 172 GLY A O 1
ATOM 1272 N N . VAL A 1 173 ? -15.937 -8.871 12.102 1.00 29.00 173 VAL A N 1
ATOM 1273 C CA . VAL A 1 173 ? -15.996 -7.445 11.739 1.00 29.00 173 VAL A CA 1
ATOM 1274 C C . VAL A 1 173 ? -16.407 -6.638 12.970 1.00 29.00 173 VAL A C 1
ATOM 1276 O O . VAL A 1 173 ? -17.488 -6.838 13.511 1.00 29.00 173 VAL A O 1
ATOM 1279 N N . GLY A 1 174 ? -15.557 -5.707 13.403 1.00 26.97 174 GLY A N 1
ATOM 1280 C CA . GLY A 1 174 ? -15.895 -4.695 14.407 1.00 26.97 174 GLY A CA 1
ATOM 1281 C C . GLY A 1 174 ? -15.408 -3.321 13.953 1.00 26.97 174 GLY A C 1
ATOM 1282 O O . GLY A 1 174 ? -14.278 -3.211 13.478 1.00 26.97 174 GLY A O 1
ATOM 1283 N N . SER A 1 175 ? -16.246 -2.289 14.066 1.00 28.27 175 SER A N 1
ATOM 1284 C CA . SER A 1 175 ? -15.889 -0.897 13.755 1.00 28.27 175 SER A CA 1
ATOM 1285 C C . SER A 1 175 ? -15.273 -0.207 14.973 1.00 28.27 175 SER A C 1
ATOM 1287 O O . SER A 1 175 ? -15.846 -0.297 16.060 1.00 28.27 175 SER A O 1
ATOM 1289 N N . VAL A 1 176 ? -14.173 0.534 14.808 1.00 34.28 176 VAL A N 1
ATOM 1290 C CA . VAL A 1 176 ? -13.573 1.341 15.887 1.00 34.28 176 VAL A CA 1
ATOM 1291 C C . VAL A 1 176 ? -13.231 2.737 15.361 1.00 34.28 176 VAL A C 1
ATOM 1293 O O . VAL A 1 176 ? -12.652 2.878 14.287 1.00 34.28 176 VAL A O 1
ATOM 1296 N N . GLY A 1 177 ? -13.620 3.779 16.103 1.00 34.34 177 GLY A N 1
ATOM 1297 C CA . GLY A 1 177 ? -13.271 5.172 15.808 1.00 34.34 177 GLY A CA 1
ATOM 1298 C C . GLY A 1 177 ? -11.817 5.497 16.176 1.00 34.34 177 GLY A C 1
ATOM 1299 O O . GLY A 1 177 ? -11.305 5.018 17.183 1.00 34.34 177 GLY A O 1
ATOM 1300 N N . ALA A 1 178 ? -11.153 6.332 15.372 1.00 43.44 178 ALA A N 1
ATOM 1301 C CA . ALA A 1 178 ? -9.724 6.653 15.489 1.00 43.44 178 ALA A CA 1
ATOM 1302 C C . ALA A 1 178 ? -9.334 7.511 16.718 1.00 43.44 178 ALA A C 1
ATOM 1304 O O . ALA A 1 178 ? -8.153 7.619 17.051 1.00 43.44 178 ALA A O 1
ATOM 1305 N N . SER A 1 179 ? -10.297 8.100 17.430 1.00 39.66 179 SER A N 1
ATOM 1306 C CA . SER A 1 179 ? -10.047 9.033 18.533 1.00 39.66 179 SER A CA 1
ATOM 1307 C C . SER A 1 179 ? -9.981 8.316 19.889 1.00 39.66 179 SER A C 1
ATOM 1309 O O . SER A 1 179 ? -11.013 8.084 20.518 1.00 39.66 179 SER A O 1
ATOM 1311 N N . GLY A 1 180 ? -8.776 7.964 20.354 1.00 51.59 180 GLY A N 1
ATOM 1312 C CA . GLY A 1 180 ? -8.580 7.462 21.727 1.00 51.59 180 GLY A CA 1
ATOM 1313 C C . GLY A 1 180 ? -7.374 6.555 21.992 1.00 51.59 180 GLY A C 1
ATOM 1314 O O . GLY A 1 180 ? -7.315 5.934 23.052 1.00 51.59 180 GLY A O 1
ATOM 1315 N N . ARG A 1 181 ? -6.411 6.424 21.068 1.00 62.62 181 ARG A N 1
ATOM 1316 C CA . ARG A 1 181 ? -5.244 5.553 21.293 1.00 62.62 181 ARG A CA 1
ATOM 1317 C C . ARG A 1 181 ? -4.268 6.184 22.287 1.00 62.62 181 ARG A C 1
ATOM 1319 O O . ARG A 1 181 ? -3.659 7.207 21.993 1.00 62.62 181 ARG A O 1
ATOM 1326 N N . THR A 1 182 ? -4.060 5.537 23.430 1.00 62.12 182 THR A N 1
ATOM 1327 C CA . THR A 1 182 ? -2.945 5.844 24.331 1.00 62.12 182 THR A CA 1
ATOM 1328 C C . THR A 1 182 ? -1.771 4.922 24.012 1.00 62.12 182 THR A C 1
ATOM 1330 O O . THR A 1 182 ? -1.879 3.698 24.041 1.00 62.12 182 THR A O 1
ATOM 1333 N N . PHE A 1 183 ? -0.629 5.513 23.674 1.00 71.50 183 PHE A N 1
ATOM 1334 C CA . PHE A 1 183 ? 0.640 4.796 23.573 1.00 71.50 183 PHE A CA 1
ATOM 1335 C C . PHE A 1 183 ? 1.419 5.021 24.864 1.00 71.50 183 PHE A C 1
ATOM 1337 O O . PHE A 1 183 ? 1.359 6.116 25.429 1.00 71.50 183 PHE A O 1
ATOM 1344 N N . ALA A 1 184 ? 2.179 4.019 25.313 1.00 70.62 184 ALA A N 1
ATOM 1345 C CA . ALA A 1 184 ? 3.108 4.212 26.421 1.00 70.62 184 ALA A CA 1
ATOM 1346 C C . ALA A 1 184 ? 3.997 5.431 26.127 1.00 70.62 184 ALA A C 1
ATOM 1348 O O . ALA A 1 184 ? 4.529 5.569 25.013 1.00 70.62 184 ALA A O 1
ATOM 1349 N N . SER A 1 185 ? 4.119 6.335 27.102 1.00 67.25 185 SER A N 1
ATOM 1350 C CA . SER A 1 185 ? 4.981 7.508 26.981 1.00 67.25 185 SER A CA 1
ATOM 1351 C C . SER A 1 185 ? 6.401 7.056 26.624 1.00 67.25 185 SER A C 1
ATOM 1353 O O . SER A 1 185 ? 6.899 6.049 27.114 1.00 67.25 185 SER A O 1
ATOM 1355 N N . GLY A 1 186 ? 7.025 7.751 25.673 1.00 65.75 186 GLY A N 1
ATOM 1356 C CA . GLY A 1 186 ? 8.346 7.378 25.157 1.00 65.75 186 GLY A CA 1
ATOM 1357 C C . GLY A 1 186 ? 8.387 6.243 24.123 1.00 65.75 186 GLY A C 1
ATOM 1358 O O . GLY A 1 186 ? 9.419 6.106 23.475 1.00 65.75 186 GLY A O 1
ATOM 1359 N N . SER A 1 187 ? 7.306 5.491 23.876 1.00 74.12 187 SER A N 1
ATOM 1360 C CA . SER A 1 187 ? 7.305 4.484 22.796 1.00 74.12 187 SER A CA 1
ATOM 1361 C C . SER A 1 187 ? 7.542 5.116 21.418 1.00 74.12 187 SER A C 1
ATOM 1363 O O . SER A 1 187 ? 7.145 6.260 21.185 1.00 74.12 187 SER A O 1
ATOM 1365 N N . ALA A 1 188 ? 8.139 4.360 20.487 1.00 71.12 188 ALA A N 1
ATOM 1366 C CA . ALA A 1 188 ? 8.390 4.819 19.115 1.00 71.12 188 ALA A CA 1
ATOM 1367 C C . ALA A 1 188 ? 7.112 5.356 18.449 1.00 71.12 188 ALA A C 1
ATOM 1369 O O . ALA A 1 188 ? 7.129 6.405 17.816 1.00 71.12 188 ALA A O 1
ATOM 1370 N N . CYS A 1 189 ? 5.969 4.711 18.688 1.00 78.25 189 CYS A N 1
ATOM 1371 C CA . CYS A 1 189 ? 4.690 5.190 18.179 1.00 78.25 189 CYS A CA 1
ATOM 1372 C C . CYS A 1 189 ? 4.183 6.452 18.849 1.00 78.25 189 CYS A C 1
ATOM 1374 O O . CYS A 1 189 ? 3.708 7.344 18.156 1.00 78.25 189 CYS A O 1
ATOM 1376 N N . ALA A 1 190 ? 4.338 6.590 20.167 1.00 76.12 190 ALA A N 1
ATOM 1377 C CA . ALA A 1 190 ? 4.032 7.856 20.818 1.00 76.12 190 ALA A CA 1
ATOM 1378 C C . ALA A 1 190 ? 4.905 8.995 20.261 1.00 76.12 190 ALA A C 1
ATOM 1380 O O . ALA A 1 190 ? 4.432 10.119 20.138 1.00 76.12 190 ALA A O 1
ATOM 1381 N N . GLN A 1 191 ? 6.171 8.721 19.928 1.00 75.50 191 GLN A N 1
ATOM 1382 C CA . GLN A 1 191 ? 7.068 9.702 19.314 1.00 75.50 191 GLN A CA 1
ATOM 1383 C C . GLN A 1 191 ? 6.638 10.054 17.884 1.00 75.50 191 GLN A C 1
ATOM 1385 O O . GLN A 1 191 ? 6.543 11.237 17.573 1.00 75.50 191 GLN A O 1
ATOM 1390 N N . LEU A 1 192 ? 6.305 9.060 17.055 1.00 72.56 192 LEU A N 1
ATOM 1391 C CA . LEU A 1 192 ? 5.826 9.262 15.682 1.00 72.56 192 LEU A CA 1
ATOM 1392 C C . LEU A 1 192 ? 4.527 10.061 15.632 1.00 72.56 192 LEU A C 1
ATOM 1394 O O . LEU A 1 192 ? 4.431 11.048 14.906 1.00 72.56 192 LEU A O 1
ATOM 1398 N N . VAL A 1 193 ? 3.553 9.672 16.455 1.00 77.38 193 VAL A N 1
ATOM 1399 C CA . VAL A 1 193 ? 2.258 10.351 16.553 1.00 77.38 193 VAL A CA 1
ATOM 1400 C C . VAL A 1 193 ? 2.450 11.789 17.032 1.00 77.38 193 VAL A C 1
ATOM 1402 O O . VAL A 1 193 ? 1.927 12.704 16.407 1.00 77.38 193 VAL A O 1
ATOM 1405 N N . ARG A 1 194 ? 3.271 12.023 18.068 1.00 74.19 194 ARG A N 1
ATOM 1406 C CA . ARG A 1 194 ? 3.580 13.388 18.530 1.00 74.19 194 ARG A CA 1
ATOM 1407 C C . ARG A 1 194 ? 4.288 14.226 17.469 1.00 74.19 194 ARG A C 1
ATOM 1409 O O . ARG A 1 194 ? 3.921 15.382 17.291 1.00 74.19 194 ARG A O 1
ATOM 1416 N N . GLY A 1 195 ? 5.297 13.677 16.790 1.00 70.12 195 GLY A N 1
ATOM 1417 C CA . GLY A 1 195 ? 6.021 14.392 15.734 1.00 70.12 195 GLY A CA 1
ATOM 1418 C C . GLY A 1 195 ? 5.084 14.808 14.602 1.00 70.12 195 GLY A C 1
ATOM 1419 O O . GLY A 1 195 ? 5.130 15.936 14.119 1.00 70.12 195 GLY A O 1
ATOM 1420 N N . PHE A 1 196 ? 4.148 13.932 14.256 1.00 68.38 196 PHE A N 1
ATOM 1421 C CA . PHE A 1 196 ? 3.123 14.216 13.270 1.00 68.38 196 PHE A CA 1
ATOM 1422 C C . PHE A 1 196 ? 2.103 15.264 13.730 1.00 68.38 196 PHE A C 1
ATOM 1424 O O . PHE A 1 196 ? 1.809 16.198 12.989 1.00 68.38 196 PHE A O 1
ATOM 1431 N N . GLU A 1 197 ? 1.590 15.164 14.957 1.00 69.81 197 GLU A N 1
ATOM 1432 C CA . GLU A 1 197 ? 0.698 16.179 15.532 1.00 69.81 197 GLU A CA 1
ATOM 1433 C C . GLU A 1 197 ? 1.371 17.556 15.594 1.00 69.81 197 GLU A C 1
ATOM 1435 O O . GLU A 1 197 ? 0.721 18.578 15.384 1.00 69.81 197 GLU A O 1
ATOM 1440 N N . GLN A 1 198 ? 2.677 17.602 15.867 1.00 67.12 198 GLN A N 1
ATOM 1441 C CA . GLN A 1 198 ? 3.454 18.841 15.846 1.00 67.12 198 GLN A CA 1
ATOM 1442 C C . GLN A 1 198 ? 3.560 19.435 14.437 1.00 67.12 198 GLN A C 1
ATOM 1444 O O . GLN A 1 198 ? 3.504 20.656 14.305 1.00 67.12 198 GLN A O 1
ATOM 1449 N N . LEU A 1 199 ? 3.658 18.602 13.397 1.00 60.78 199 LEU A N 1
ATOM 1450 C CA . LEU A 1 199 ? 3.632 19.061 12.006 1.00 60.78 199 LEU A CA 1
ATOM 1451 C C . LEU A 1 199 ? 2.246 19.549 11.587 1.00 60.78 199 LEU A C 1
ATOM 1453 O O . LEU A 1 199 ? 2.153 20.598 10.969 1.00 60.78 199 LEU A O 1
ATOM 1457 N N . GLY A 1 200 ? 1.174 18.859 11.986 1.00 55.16 200 GLY A N 1
ATOM 1458 C CA . GLY A 1 200 ? -0.197 19.305 11.712 1.00 55.16 200 GLY A CA 1
ATOM 1459 C C . GLY A 1 200 ? -0.574 20.619 12.412 1.00 55.16 200 GLY A C 1
ATOM 1460 O O . GLY A 1 200 ? -1.441 21.341 11.930 1.00 55.16 200 GLY A O 1
ATOM 1461 N N . LYS A 1 201 ? 0.079 20.949 13.537 1.00 53.56 201 LYS A N 1
ATOM 1462 C CA . LYS A 1 201 ? -0.104 22.221 14.267 1.00 53.56 201 LYS A CA 1
ATOM 1463 C C . LYS A 1 201 ? 0.665 23.398 13.668 1.00 53.56 201 LYS A C 1
ATOM 1465 O O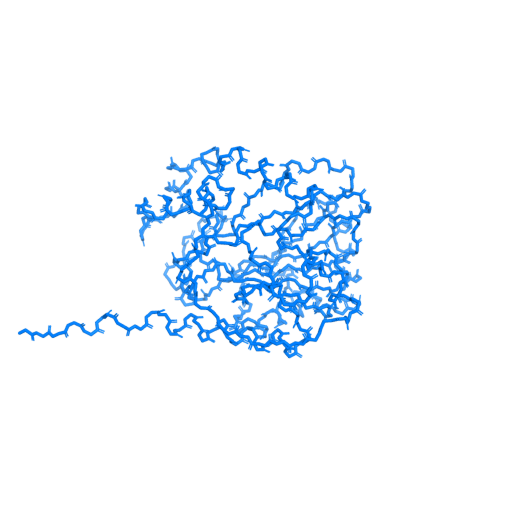 . LYS A 1 201 ? 0.332 24.540 13.974 1.00 53.56 201 LYS A O 1
ATOM 1470 N N . ARG A 1 202 ? 1.694 23.150 12.854 1.00 54.22 202 ARG A N 1
ATOM 1471 C CA . ARG A 1 202 ? 2.295 24.195 12.021 1.00 54.22 202 ARG A CA 1
ATOM 1472 C C . ARG A 1 202 ? 1.356 24.339 10.835 1.00 54.22 202 ARG A C 1
ATOM 1474 O O . ARG A 1 202 ? 1.342 23.447 9.999 1.00 54.22 202 ARG A O 1
ATOM 1481 N N . GLU A 1 203 ? 0.503 25.367 10.846 1.00 44.16 203 GLU A N 1
ATOM 1482 C CA . GLU A 1 203 ? -0.512 25.605 9.812 1.00 44.16 203 GLU A CA 1
ATOM 1483 C C . GLU A 1 203 ? 0.058 25.289 8.428 1.00 44.16 203 GLU A C 1
ATOM 1485 O O . GLU A 1 203 ? 0.888 26.029 7.903 1.00 44.16 203 GLU A O 1
ATOM 1490 N N . LEU A 1 204 ? -0.361 24.161 7.848 1.00 45.91 204 LEU A N 1
ATOM 1491 C CA . LEU A 1 204 ? -0.101 23.894 6.445 1.00 45.91 204 LEU A CA 1
ATOM 1492 C C . LEU A 1 204 ? -0.831 25.009 5.694 1.00 45.91 204 LEU A C 1
ATOM 1494 O O . LEU A 1 204 ? -2.055 25.108 5.850 1.00 45.91 204 LEU A O 1
ATOM 1498 N N . PRO A 1 205 ? -0.132 25.890 4.955 1.00 44.75 205 PRO A N 1
ATOM 1499 C CA . PRO A 1 205 ? -0.773 27.025 4.320 1.00 44.75 205 PRO A CA 1
ATOM 1500 C C . PRO A 1 205 ? -1.872 26.494 3.405 1.00 44.75 205 PRO A C 1
ATOM 1502 O O . PRO A 1 205 ? -1.621 25.816 2.412 1.00 44.75 205 PRO A O 1
ATOM 1505 N N . SER A 1 206 ? -3.118 26.787 3.768 1.00 44.38 206 SER A N 1
ATOM 1506 C CA . SER A 1 206 ? -4.316 26.222 3.143 1.00 44.38 206 SER A CA 1
ATOM 1507 C C . SER A 1 206 ? -4.517 26.668 1.687 1.00 44.38 206 SER A C 1
ATOM 1509 O O . SER A 1 206 ? -5.479 26.240 1.049 1.00 44.38 206 SER A O 1
ATOM 1511 N N . ARG A 1 207 ? -3.639 27.539 1.158 1.00 41.94 207 ARG A N 1
ATOM 1512 C CA . ARG A 1 207 ? -3.784 28.222 -0.140 1.00 41.94 207 ARG A CA 1
ATOM 1513 C C . ARG A 1 207 ? -2.471 28.576 -0.873 1.00 41.94 207 ARG A C 1
ATOM 1515 O O . ARG A 1 207 ? -2.510 29.421 -1.759 1.00 41.94 207 ARG A O 1
ATOM 1522 N N . GLY A 1 208 ? -1.332 27.976 -0.525 1.00 41.78 208 GLY A N 1
ATOM 1523 C CA . GLY A 1 208 ? -0.050 28.195 -1.223 1.00 41.78 208 GLY A CA 1
ATOM 1524 C C . GLY A 1 208 ? 0.422 26.949 -1.973 1.00 41.78 208 GLY A C 1
ATOM 1525 O O . GLY A 1 208 ? 0.066 25.835 -1.585 1.00 41.78 208 GLY A O 1
ATOM 1526 N N . THR A 1 209 ? 1.220 27.124 -3.031 1.00 42.28 209 THR A N 1
ATOM 1527 C CA . THR A 1 209 ? 1.877 26.048 -3.791 1.00 42.28 209 THR A CA 1
ATOM 1528 C C . THR A 1 209 ? 2.709 25.182 -2.841 1.00 42.28 209 THR A C 1
ATOM 1530 O O . THR A 1 209 ? 3.854 25.477 -2.506 1.00 42.28 209 THR A O 1
ATOM 1533 N N . TYR A 1 210 ? 2.107 24.081 -2.382 1.00 42.41 210 TYR A N 1
ATOM 1534 C CA . TYR A 1 210 ? 2.608 23.251 -1.281 1.00 42.41 210 TYR A CA 1
ATOM 1535 C C . TYR A 1 210 ? 4.057 22.791 -1.486 1.00 42.41 210 TYR A C 1
ATOM 1537 O O . TYR A 1 210 ? 4.761 22.563 -0.516 1.00 42.41 210 TYR A O 1
ATOM 1545 N N . ARG A 1 211 ? 4.547 22.675 -2.729 1.00 41.41 211 ARG A N 1
ATOM 1546 C CA . ARG A 1 211 ? 5.933 22.269 -2.986 1.00 41.41 211 ARG A CA 1
ATOM 1547 C C . ARG A 1 211 ? 6.943 23.380 -2.705 1.00 41.41 211 ARG A C 1
ATOM 1549 O O . ARG A 1 211 ? 7.949 23.092 -2.073 1.00 41.41 211 ARG A O 1
ATOM 1556 N N . GLU A 1 212 ? 6.708 24.612 -3.149 1.00 45.06 212 GLU A N 1
ATOM 1557 C CA . GLU A 1 212 ? 7.694 25.682 -2.954 1.00 45.06 212 GLU A CA 1
ATOM 1558 C C . GLU A 1 212 ? 7.771 26.086 -1.486 1.00 45.06 212 GLU A C 1
ATOM 1560 O O . GLU A 1 212 ? 8.872 26.222 -0.960 1.00 45.06 212 GLU A O 1
ATOM 1565 N N . ASP A 1 213 ? 6.634 26.151 -0.793 1.00 42.88 213 ASP A N 1
ATOM 1566 C CA . ASP A 1 213 ? 6.610 26.479 0.630 1.00 42.88 213 ASP A CA 1
ATOM 1567 C C . ASP A 1 213 ? 6.977 25.284 1.518 1.00 42.88 213 ASP A C 1
ATOM 1569 O O . ASP A 1 213 ? 7.754 25.470 2.450 1.00 42.88 213 ASP A O 1
ATOM 1573 N N . ALA A 1 214 ? 6.548 24.046 1.228 1.00 40.97 214 ALA A N 1
ATOM 1574 C CA . ALA A 1 214 ? 6.982 22.900 2.035 1.00 40.97 214 ALA A CA 1
ATOM 1575 C C . ALA A 1 214 ? 8.440 22.501 1.763 1.00 40.97 214 ALA A C 1
ATOM 1577 O O . ALA A 1 214 ? 9.113 22.113 2.705 1.00 40.97 214 ALA A O 1
ATOM 1578 N N . GLN A 1 215 ? 8.982 22.633 0.542 1.00 42.50 215 GLN A N 1
ATOM 1579 C CA . GLN A 1 215 ? 10.421 22.404 0.312 1.00 42.50 215 GLN A CA 1
ATOM 1580 C C . GLN A 1 215 ? 11.294 23.548 0.847 1.00 42.50 215 GLN A C 1
ATOM 1582 O O . GLN A 1 215 ? 12.437 23.284 1.219 1.00 42.50 215 GLN A O 1
ATOM 1587 N N . ARG A 1 216 ? 10.789 24.793 0.915 1.00 44.69 216 ARG A N 1
ATOM 1588 C CA . ARG A 1 216 ? 11.505 25.918 1.551 1.00 44.69 216 ARG A CA 1
ATOM 1589 C C . ARG A 1 216 ? 11.407 25.913 3.076 1.00 44.69 216 ARG A C 1
ATOM 1591 O O . ARG A 1 216 ? 12.374 26.301 3.720 1.00 44.69 216 ARG A O 1
ATOM 1598 N N . GLN A 1 217 ? 10.277 25.503 3.653 1.00 43.06 217 GLN A N 1
ATOM 1599 C CA . GLN A 1 217 ? 10.065 25.490 5.110 1.00 43.06 217 GLN A CA 1
ATOM 1600 C C . GLN A 1 217 ? 10.409 24.152 5.766 1.00 43.06 217 GLN A C 1
ATOM 1602 O O . GLN A 1 217 ? 10.629 24.111 6.971 1.00 43.06 217 GLN A O 1
ATOM 1607 N N . PHE A 1 218 ? 10.457 23.071 4.991 1.00 43.69 218 PHE A N 1
ATOM 1608 C CA . PHE A 1 218 ? 10.818 21.735 5.446 1.00 43.69 218 PHE A CA 1
ATOM 1609 C C . PHE A 1 218 ? 11.692 21.081 4.370 1.00 43.69 218 PHE A C 1
ATOM 1611 O O . PHE A 1 218 ? 11.207 20.253 3.586 1.00 43.69 218 PHE A O 1
ATOM 1618 N N . PRO A 1 219 ? 12.986 21.442 4.267 1.00 44.50 219 PRO A N 1
ATOM 1619 C CA . PRO A 1 219 ? 13.887 20.735 3.367 1.00 44.50 219 PRO A CA 1
ATOM 1620 C C . PRO A 1 219 ? 13.751 19.228 3.631 1.00 44.50 219 PRO A C 1
ATOM 1622 O O . PRO A 1 219 ? 13.503 18.810 4.759 1.00 44.50 219 PRO A O 1
ATOM 1625 N N . ALA A 1 220 ? 13.868 18.376 2.609 1.00 42.81 220 ALA A N 1
ATOM 1626 C CA . ALA A 1 220 ? 13.702 16.924 2.778 1.00 42.81 220 ALA A CA 1
ATOM 1627 C C . ALA A 1 220 ? 14.618 16.331 3.880 1.00 42.81 220 ALA A C 1
ATOM 1629 O O . ALA A 1 220 ? 14.344 15.250 4.394 1.00 42.81 220 ALA A O 1
ATOM 1630 N N . SER A 1 221 ? 15.668 17.065 4.270 1.00 41.25 221 SER A N 1
ATOM 1631 C CA . SER A 1 221 ? 16.527 16.823 5.432 1.00 41.25 221 SER A CA 1
ATOM 1632 C C . SER A 1 221 ? 15.891 17.133 6.799 1.00 41.25 221 SER A C 1
ATOM 1634 O O . SER A 1 221 ? 16.272 16.508 7.778 1.00 41.25 221 SER A O 1
ATOM 1636 N N . GLU A 1 222 ? 14.922 18.042 6.905 1.00 40.22 222 GLU A N 1
ATOM 1637 C CA . GLU A 1 222 ? 14.131 18.323 8.121 1.00 40.22 222 GLU A CA 1
ATOM 1638 C C . GLU A 1 222 ? 12.859 17.465 8.222 1.00 40.22 222 GLU A C 1
ATOM 1640 O O . GLU A 1 222 ? 12.386 17.194 9.322 1.00 40.22 222 GLU A O 1
ATOM 1645 N N . ILE A 1 223 ? 12.358 16.946 7.093 1.00 47.78 223 ILE A N 1
ATOM 1646 C CA . ILE A 1 223 ? 11.428 15.796 7.049 1.00 47.78 223 ILE A CA 1
ATOM 1647 C C . ILE A 1 223 ? 12.226 14.472 7.064 1.00 47.78 223 ILE A C 1
ATOM 1649 O O . ILE A 1 223 ? 11.710 13.407 6.724 1.00 47.78 223 ILE A O 1
ATOM 1653 N N . SER A 1 224 ? 13.505 14.500 7.461 1.00 45.66 224 SER A N 1
ATOM 1654 C CA . SER A 1 224 ? 14.129 13.305 8.019 1.00 45.66 224 SER A CA 1
ATOM 1655 C C . SER A 1 224 ? 13.583 13.177 9.436 1.00 45.66 224 SER A C 1
ATOM 1657 O O . SER A 1 224 ? 13.989 13.851 10.377 1.00 45.66 224 SER A O 1
ATOM 1659 N N . TRP A 1 225 ? 12.518 12.393 9.558 1.00 57.97 225 TRP A N 1
ATOM 1660 C CA . TRP A 1 225 ? 11.970 12.007 10.847 1.00 57.97 225 TRP A CA 1
ATOM 1661 C C . TRP A 1 225 ? 13.114 11.539 11.727 1.00 57.97 225 TRP A C 1
ATOM 1663 O O . TRP A 1 225 ? 13.962 10.796 11.235 1.00 57.97 225 TRP A O 1
ATOM 1673 N N . ALA A 1 226 ? 13.110 12.016 12.977 1.00 62.25 226 ALA A N 1
ATOM 1674 C CA . ALA A 1 226 ? 13.975 11.611 14.079 1.00 62.25 226 ALA A CA 1
ATOM 1675 C C . ALA A 1 226 ? 14.715 10.311 13.731 1.00 62.25 226 ALA A C 1
ATOM 1677 O O . ALA A 1 226 ? 14.056 9.266 13.662 1.00 62.25 226 ALA A O 1
ATOM 1678 N N . PRO A 1 227 ? 16.024 10.348 13.420 1.00 71.25 227 PRO A N 1
ATOM 1679 C CA . PRO A 1 227 ? 16.798 9.150 13.103 1.00 71.25 227 PRO A CA 1
ATOM 1680 C C . PRO A 1 227 ? 16.552 8.019 14.109 1.00 71.25 227 PRO A C 1
ATOM 1682 O O . PRO A 1 227 ? 16.605 6.844 13.751 1.00 71.25 227 PRO A O 1
ATOM 1685 N N . GLU A 1 228 ? 16.184 8.364 15.346 1.00 74.19 228 GLU A N 1
ATOM 1686 C CA . GLU A 1 228 ? 15.714 7.455 16.385 1.00 74.19 228 GLU A CA 1
ATOM 1687 C C . GLU A 1 228 ? 14.437 6.685 16.009 1.00 74.19 228 GLU A C 1
ATOM 1689 O O . GLU A 1 228 ? 14.369 5.479 16.233 1.00 74.19 228 GLU A O 1
ATOM 1694 N N . ALA A 1 229 ? 13.426 7.335 15.430 1.00 75.50 229 ALA A N 1
ATOM 1695 C CA . ALA A 1 229 ? 12.178 6.703 15.013 1.00 75.50 229 ALA A CA 1
ATOM 1696 C C . ALA A 1 229 ? 12.367 5.795 13.788 1.00 75.50 229 ALA A C 1
ATOM 1698 O O . ALA A 1 229 ? 11.811 4.694 13.757 1.00 75.50 229 ALA A O 1
ATOM 1699 N N . ASP A 1 230 ? 13.184 6.207 12.811 1.00 81.44 230 ASP A N 1
ATOM 1700 C CA . ASP A 1 230 ? 13.546 5.331 11.689 1.00 81.44 230 ASP A CA 1
ATOM 1701 C C . ASP A 1 230 ? 14.364 4.124 12.168 1.00 81.44 230 ASP A C 1
ATOM 1703 O O . ASP A 1 230 ? 14.076 2.989 11.783 1.00 81.44 230 ASP A O 1
ATOM 1707 N N . THR A 1 231 ? 15.319 4.349 13.075 1.00 83.25 231 THR A N 1
ATOM 1708 C CA . THR A 1 231 ? 16.112 3.287 13.714 1.00 83.25 231 THR A CA 1
ATOM 1709 C C . THR A 1 231 ? 15.221 2.334 14.507 1.00 83.25 231 THR A C 1
ATOM 1711 O O . THR A 1 231 ? 15.357 1.117 14.383 1.00 83.25 231 THR A O 1
ATOM 1714 N N . ALA A 1 232 ? 14.263 2.849 15.277 1.00 81.69 232 ALA A N 1
ATOM 1715 C CA . ALA A 1 232 ? 13.305 2.024 16.003 1.00 81.69 232 ALA A CA 1
ATOM 1716 C C . ALA A 1 232 ? 12.443 1.199 15.035 1.00 81.69 232 ALA A C 1
ATOM 1718 O O . ALA A 1 232 ? 12.307 -0.010 15.213 1.00 81.69 232 ALA A O 1
ATOM 1719 N N . ALA A 1 233 ? 11.922 1.805 13.964 1.00 83.44 233 ALA A N 1
ATOM 1720 C CA . ALA A 1 233 ? 11.173 1.084 12.935 1.00 83.44 233 ALA A CA 1
ATOM 1721 C C . ALA A 1 233 ? 12.032 0.030 12.213 1.00 83.44 233 ALA A C 1
ATOM 1723 O O . ALA A 1 233 ? 11.548 -1.061 11.909 1.00 83.44 233 ALA A O 1
ATOM 1724 N N . PHE A 1 234 ? 13.317 0.310 11.975 1.00 86.25 234 PHE A N 1
ATOM 1725 C CA . PHE A 1 234 ? 14.265 -0.675 11.454 1.00 86.25 234 PHE A CA 1
ATOM 1726 C C . PHE A 1 234 ? 14.406 -1.868 12.403 1.00 86.25 234 PHE A C 1
ATOM 1728 O O . PHE A 1 234 ? 14.281 -3.019 11.984 1.00 86.25 234 PHE A O 1
ATOM 1735 N N . GLN A 1 235 ? 14.614 -1.610 13.694 1.00 87.06 235 GLN A N 1
ATOM 1736 C CA . GLN A 1 235 ? 14.701 -2.655 14.712 1.00 87.06 235 GLN A CA 1
ATOM 1737 C C . GLN A 1 235 ? 13.402 -3.465 14.806 1.00 87.06 235 GLN A C 1
ATOM 1739 O O . GLN A 1 235 ? 13.462 -4.685 14.955 1.00 87.06 235 GLN A O 1
ATOM 1744 N N . MET A 1 236 ? 12.239 -2.826 14.635 1.00 86.31 236 MET A N 1
ATOM 1745 C CA . MET A 1 236 ? 10.942 -3.511 14.578 1.00 86.31 236 MET A CA 1
ATOM 1746 C C . MET A 1 236 ? 10.843 -4.480 13.394 1.00 86.31 236 MET A C 1
ATOM 1748 O O . MET A 1 236 ? 10.352 -5.597 13.551 1.00 86.31 236 MET A O 1
ATOM 1752 N N . CYS A 1 237 ? 11.379 -4.109 12.228 1.00 87.44 237 CYS A N 1
ATOM 1753 C CA . CYS A 1 237 ? 11.506 -5.039 11.104 1.00 87.44 237 CYS A CA 1
ATOM 1754 C C . CYS A 1 237 ? 12.377 -6.260 11.448 1.00 87.44 237 CYS A C 1
ATOM 1756 O O . CYS A 1 237 ? 12.071 -7.368 11.008 1.00 87.44 237 CYS A O 1
ATOM 1758 N N . GLN A 1 238 ? 13.444 -6.081 12.234 1.00 86.19 238 GLN A N 1
ATOM 1759 C CA . GLN A 1 238 ? 14.356 -7.173 12.594 1.00 86.19 238 GLN A CA 1
ATOM 1760 C C . GLN A 1 238 ? 13.784 -8.099 13.670 1.00 86.19 238 GLN A C 1
ATOM 1762 O O . GLN A 1 238 ? 13.917 -9.317 13.563 1.00 86.19 238 GLN A O 1
ATOM 1767 N N . ASN A 1 239 ? 13.134 -7.539 14.691 1.00 86.00 239 ASN A N 1
ATOM 1768 C CA . ASN A 1 239 ? 12.593 -8.303 15.817 1.00 86.00 239 ASN A CA 1
ATOM 1769 C C . ASN A 1 239 ? 11.167 -8.833 15.573 1.00 86.00 239 ASN A C 1
ATOM 1771 O O . ASN A 1 239 ? 10.640 -9.583 16.389 1.00 86.00 239 ASN A O 1
ATOM 1775 N N . GLY A 1 240 ? 10.539 -8.442 14.461 1.00 81.75 240 GLY A N 1
ATOM 1776 C CA . GLY A 1 240 ? 9.214 -8.899 14.069 1.00 81.75 240 GLY A CA 1
ATOM 1777 C C . GLY A 1 240 ? 8.041 -8.229 14.792 1.00 81.75 240 GLY A C 1
ATOM 1778 O O . GLY A 1 240 ? 6.944 -8.793 14.810 1.00 81.75 240 GLY A O 1
ATOM 1779 N N . SER A 1 241 ? 8.249 -7.043 15.361 1.00 82.69 241 SER A N 1
ATOM 1780 C CA . SER A 1 241 ? 7.206 -6.251 16.026 1.00 82.69 241 SER A CA 1
ATOM 1781 C C . SER A 1 241 ? 6.357 -5.445 15.035 1.00 82.69 241 SER A C 1
ATOM 1783 O O . SER A 1 241 ? 6.791 -5.131 13.927 1.00 82.69 241 SER A O 1
ATOM 1785 N N . GLY A 1 242 ? 5.155 -5.050 15.469 1.00 85.12 242 GLY A N 1
ATOM 1786 C CA . GLY A 1 242 ? 4.205 -4.282 14.656 1.00 85.12 242 GLY A CA 1
ATOM 1787 C C . GLY A 1 242 ? 3.353 -5.148 13.724 1.00 85.12 242 GLY A C 1
ATOM 1788 O O . GLY A 1 242 ? 3.536 -6.364 13.626 1.00 85.12 242 GLY A O 1
ATOM 1789 N N . VAL A 1 243 ? 2.400 -4.513 13.040 1.00 90.62 243 VAL A N 1
ATOM 1790 C CA . VAL A 1 243 ? 1.583 -5.181 12.013 1.00 90.62 243 VAL A CA 1
ATOM 1791 C C . VAL A 1 243 ? 2.379 -5.233 10.718 1.00 90.62 243 VAL A C 1
ATOM 1793 O O . VAL A 1 243 ? 2.953 -4.228 10.294 1.00 90.62 243 VAL A O 1
ATOM 1796 N N . ARG A 1 244 ? 2.430 -6.410 10.091 1.00 92.19 244 ARG A N 1
ATOM 1797 C CA . ARG A 1 244 ? 3.252 -6.657 8.906 1.00 92.19 244 ARG A CA 1
ATOM 1798 C C . ARG A 1 244 ? 2.456 -7.363 7.824 1.00 92.19 244 ARG A C 1
ATOM 1800 O O . ARG A 1 244 ? 1.740 -8.324 8.093 1.00 92.19 244 ARG A O 1
ATOM 1807 N N . MET A 1 245 ? 2.652 -6.905 6.596 1.00 93.94 245 MET A N 1
ATOM 1808 C CA . MET A 1 245 ? 2.238 -7.611 5.396 1.00 93.94 245 MET A CA 1
ATOM 1809 C C . MET A 1 245 ? 3.465 -8.212 4.720 1.00 93.94 245 MET A C 1
ATOM 1811 O O . MET A 1 245 ? 4.301 -7.486 4.174 1.00 93.94 245 MET A O 1
ATOM 1815 N N . HIS A 1 246 ? 3.543 -9.536 4.736 1.00 94.75 246 HIS A N 1
ATOM 1816 C CA . HIS A 1 246 ? 4.507 -10.293 3.960 1.00 94.75 246 HIS A CA 1
ATOM 1817 C C . HIS A 1 246 ? 4.181 -10.215 2.453 1.00 94.75 246 HIS A C 1
ATOM 1819 O O . HIS A 1 246 ? 3.009 -10.368 2.090 1.00 94.75 246 HIS A O 1
ATOM 1825 N N . PRO A 1 247 ? 5.168 -9.985 1.562 1.00 95.00 247 PRO A N 1
ATOM 1826 C CA . PRO A 1 247 ? 4.941 -9.970 0.119 1.00 95.00 247 PRO A CA 1
ATOM 1827 C C . PRO A 1 247 ? 4.537 -11.357 -0.391 1.00 95.00 247 PRO A C 1
ATOM 1829 O O . PRO A 1 247 ? 5.339 -12.289 -0.385 1.00 95.00 247 PRO A O 1
ATOM 1832 N N . ALA A 1 248 ? 3.303 -11.472 -0.874 1.00 95.19 248 ALA A N 1
ATOM 1833 C CA . ALA A 1 248 ? 2.784 -12.683 -1.496 1.00 95.19 248 ALA A CA 1
ATOM 1834 C C . ALA A 1 248 ? 2.367 -12.378 -2.935 1.00 95.19 248 ALA A C 1
ATOM 1836 O O . ALA A 1 248 ? 1.607 -11.445 -3.187 1.00 95.19 248 ALA A O 1
ATOM 1837 N N . ARG A 1 249 ? 2.873 -13.159 -3.887 1.00 96.00 249 ARG A N 1
ATOM 1838 C CA . ARG A 1 249 ? 2.619 -12.991 -5.316 1.00 96.00 249 ARG A CA 1
ATOM 1839 C C . ARG A 1 249 ? 1.118 -12.952 -5.597 1.00 96.00 249 ARG A C 1
ATOM 1841 O O . ARG A 1 249 ? 0.407 -13.908 -5.317 1.00 96.00 249 ARG A O 1
ATOM 1848 N N . GLY A 1 250 ? 0.675 -11.873 -6.231 1.00 95.38 250 GLY A N 1
ATOM 1849 C CA . GLY A 1 250 ? -0.721 -11.647 -6.595 1.00 95.38 250 GLY A CA 1
ATOM 1850 C C . GLY A 1 250 ? -1.565 -11.005 -5.494 1.00 95.38 250 GLY A C 1
ATOM 1851 O O . GLY A 1 250 ? -2.664 -10.531 -5.783 1.00 95.38 250 GLY A O 1
ATOM 1852 N N . ALA A 1 251 ? -1.053 -10.913 -4.266 1.00 96.62 251 ALA A N 1
ATOM 1853 C CA . ALA A 1 251 ? -1.752 -10.258 -3.175 1.00 96.62 251 ALA A CA 1
ATOM 1854 C C . ALA A 1 251 ? -1.649 -8.731 -3.268 1.00 96.62 251 ALA A C 1
ATOM 1856 O O . ALA A 1 251 ? -0.666 -8.179 -3.776 1.00 96.62 251 ALA A O 1
ATOM 1857 N N . ALA A 1 252 ? -2.641 -8.044 -2.707 1.00 97.44 252 ALA A N 1
ATOM 1858 C CA . ALA A 1 252 ? -2.605 -6.606 -2.486 1.00 97.44 252 ALA A CA 1
ATOM 1859 C C . ALA A 1 252 ? -2.752 -6.252 -1.007 1.00 97.44 252 ALA A C 1
ATOM 1861 O O . ALA A 1 252 ? -3.450 -6.921 -0.254 1.00 97.44 252 ALA A O 1
ATOM 1862 N N . LEU A 1 253 ? -2.111 -5.164 -0.609 1.00 97.00 253 LEU A N 1
ATOM 1863 C CA . LEU A 1 253 ? -2.304 -4.460 0.645 1.00 97.00 253 LEU A CA 1
ATOM 1864 C C . LEU A 1 253 ? -3.023 -3.151 0.333 1.00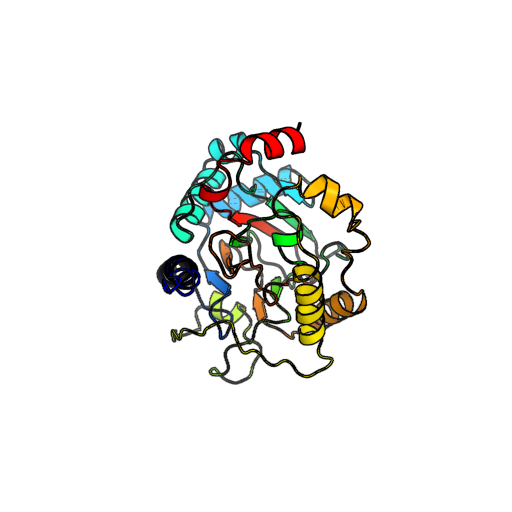 97.00 253 LEU A C 1
ATOM 1866 O O . LEU A 1 253 ? -2.495 -2.334 -0.418 1.00 97.00 253 LEU A O 1
ATOM 1870 N N . VAL A 1 254 ? -4.193 -2.937 0.925 1.00 96.69 254 VAL A N 1
ATOM 1871 C CA . VAL A 1 254 ? -4.905 -1.656 0.878 1.00 96.69 254 VAL A CA 1
ATOM 1872 C C . VAL A 1 254 ? -4.960 -1.054 2.271 1.00 96.69 254 VAL A C 1
ATOM 1874 O O . VAL A 1 254 ? -5.295 -1.742 3.236 1.00 96.69 254 VAL A O 1
ATOM 1877 N N . PHE A 1 255 ? -4.631 0.227 2.386 1.00 95.38 255 PHE A N 1
ATOM 1878 C CA . PHE A 1 255 ? -4.769 0.970 3.634 1.00 95.38 255 PHE A CA 1
ATOM 1879 C C . PHE A 1 255 ? -5.174 2.415 3.376 1.00 95.38 255 PHE A C 1
ATOM 1881 O O . PHE A 1 255 ? -4.835 3.006 2.348 1.00 95.38 255 PHE A O 1
ATOM 1888 N N . VAL A 1 256 ? -5.924 2.971 4.319 1.00 93.31 256 VAL A N 1
ATOM 1889 C CA . VAL A 1 256 ? -6.347 4.372 4.301 1.00 93.31 256 VAL A CA 1
ATOM 1890 C C . VAL A 1 256 ? -5.190 5.265 4.749 1.00 93.31 256 VAL A C 1
ATOM 1892 O O . VAL A 1 256 ? -4.452 4.905 5.652 1.00 93.31 256 VAL A O 1
ATOM 1895 N N . SER A 1 257 ? -4.999 6.427 4.131 1.00 90.62 257 SER A N 1
ATOM 1896 C CA . SER A 1 257 ? -3.933 7.376 4.499 1.00 90.62 257 SER A CA 1
ATOM 1897 C C . SER A 1 257 ? -4.456 8.604 5.248 1.00 90.62 257 SER A C 1
ATOM 1899 O O . SER A 1 257 ? -3.674 9.303 5.886 1.00 90.62 257 SER A O 1
ATOM 1901 N N . SER A 1 258 ? -5.766 8.865 5.209 1.00 87.19 258 SER A N 1
ATOM 1902 C CA . SER A 1 258 ? -6.391 10.015 5.866 1.00 87.19 258 SER A CA 1
ATOM 1903 C C . SER A 1 258 ? -7.718 9.667 6.538 1.00 87.19 258 SER A C 1
ATOM 1905 O O . SER A 1 258 ? -8.461 8.811 6.072 1.00 87.19 258 SER A O 1
ATOM 1907 N N . GLU A 1 259 ? -8.028 10.366 7.629 1.00 82.06 259 GLU A N 1
ATOM 1908 C CA . GLU A 1 259 ? -9.306 10.277 8.340 1.00 82.06 259 GLU A CA 1
ATOM 1909 C C . GLU A 1 259 ? -10.493 10.775 7.514 1.00 82.06 259 GLU A C 1
ATOM 1911 O O . GLU A 1 259 ? -11.641 10.426 7.799 1.00 82.06 259 GLU A O 1
ATOM 1916 N N . ASP A 1 260 ? -10.239 11.635 6.531 1.00 80.56 260 ASP A N 1
ATOM 1917 C CA . ASP A 1 260 ? -11.280 12.313 5.784 1.00 80.56 260 ASP A CA 1
ATOM 1918 C C . ASP A 1 260 ? -11.087 12.154 4.270 1.00 80.56 260 ASP A C 1
ATOM 1920 O O . ASP A 1 260 ? -9.975 11.965 3.773 1.00 80.56 260 ASP A O 1
ATOM 1924 N N . PRO A 1 261 ? -12.182 12.230 3.500 1.00 75.00 261 PRO A N 1
ATOM 1925 C CA . PRO A 1 261 ? -12.128 11.995 2.067 1.00 75.00 261 PRO A CA 1
ATOM 1926 C C . PRO A 1 261 ? -11.472 13.150 1.299 1.00 75.00 261 PRO A C 1
ATOM 1928 O O . PRO A 1 261 ? -11.178 12.991 0.116 1.00 75.00 261 PRO A O 1
ATOM 1931 N N . ARG A 1 262 ? -11.258 14.308 1.934 1.00 77.12 262 ARG A N 1
ATOM 1932 C CA . ARG A 1 262 ? -10.513 15.438 1.362 1.00 77.12 262 ARG A CA 1
ATOM 1933 C C . ARG A 1 262 ? -9.007 15.289 1.580 1.00 77.12 262 ARG A C 1
ATOM 1935 O O . ARG A 1 262 ? -8.230 16.068 1.036 1.00 77.12 262 ARG A O 1
ATOM 1942 N N . ALA A 1 263 ? -8.603 14.271 2.335 1.00 81.44 263 ALA A N 1
ATOM 1943 C CA . ALA A 1 263 ? -7.234 14.029 2.727 1.00 81.44 263 ALA A CA 1
ATOM 1944 C C . ALA A 1 263 ? -6.555 15.268 3.335 1.00 81.44 263 ALA A C 1
ATOM 1946 O O . ALA A 1 263 ? -5.400 15.582 3.038 1.00 81.44 263 ALA A O 1
ATOM 1947 N N . GLU A 1 264 ? -7.304 15.971 4.187 1.00 80.38 264 GLU A N 1
ATOM 1948 C CA . GLU A 1 264 ? -6.831 17.115 4.972 1.00 80.38 264 GLU A CA 1
ATOM 1949 C C . GLU A 1 264 ? -6.229 16.657 6.309 1.00 80.38 264 GLU A C 1
ATOM 1951 O O . GLU A 1 264 ? -5.321 17.296 6.838 1.00 80.38 264 GLU A O 1
ATOM 1956 N N . ARG A 1 265 ? -6.693 15.520 6.841 1.00 81.31 265 ARG A N 1
ATOM 1957 C CA . ARG A 1 265 ? -6.265 14.957 8.127 1.00 81.31 265 ARG A CA 1
ATOM 1958 C C . ARG A 1 265 ? -5.573 13.615 7.923 1.00 81.31 265 ARG A C 1
ATOM 1960 O O . ARG A 1 265 ? -6.241 12.577 7.888 1.00 81.31 265 ARG A O 1
ATOM 1967 N N . PRO A 1 266 ? -4.251 13.602 7.708 1.00 84.62 266 PRO A N 1
ATOM 1968 C CA . PRO A 1 266 ? -3.508 12.361 7.535 1.00 84.62 266 PRO A CA 1
ATOM 1969 C C . PRO A 1 266 ? -3.617 11.478 8.800 1.00 84.62 266 PRO A C 1
ATOM 1971 O O . PRO A 1 266 ? -3.738 11.989 9.913 1.00 84.62 266 PRO A O 1
ATOM 1974 N N . LEU A 1 267 ? -3.581 10.152 8.646 1.00 86.56 267 LEU A N 1
ATOM 1975 C CA . LEU A 1 267 ? -3.700 9.205 9.762 1.00 86.56 267 LEU A CA 1
ATOM 1976 C C . LEU A 1 267 ? -2.323 8.929 10.398 1.00 86.56 267 LEU A C 1
ATOM 1978 O O . LEU A 1 267 ? -1.501 8.228 9.804 1.00 86.56 267 LEU A O 1
ATOM 1982 N N . PRO A 1 268 ? -2.062 9.353 11.649 1.00 82.12 268 PRO A N 1
ATOM 1983 C CA . PRO A 1 268 ? -0.738 9.241 12.272 1.00 82.12 268 PRO A CA 1
ATOM 1984 C C . PRO A 1 268 ? -0.293 7.801 12.569 1.00 82.12 268 PRO A C 1
ATOM 1986 O O . PRO A 1 268 ? 0.822 7.585 13.029 1.00 82.12 268 PRO A O 1
ATOM 1989 N N . PHE A 1 269 ? -1.137 6.795 12.336 1.00 86.75 269 PHE A N 1
ATOM 1990 C CA . PHE A 1 269 ? -0.793 5.380 12.528 1.00 86.75 269 PHE A CA 1
ATOM 1991 C C . PHE A 1 269 ? -0.415 4.671 11.222 1.00 86.75 269 PHE A C 1
ATOM 1993 O O . PHE A 1 269 ? -0.046 3.500 11.259 1.00 86.75 269 PHE A O 1
ATOM 2000 N N . MET A 1 270 ? -0.498 5.377 10.089 1.00 91.69 270 MET A N 1
ATOM 2001 C CA . MET A 1 270 ? -0.242 4.857 8.736 1.00 91.69 270 MET A CA 1
ATOM 2002 C C . MET A 1 270 ? 1.193 5.082 8.260 1.00 91.69 270 MET A C 1
ATOM 2004 O O . MET A 1 270 ? 1.532 4.839 7.100 1.00 91.69 270 MET A O 1
ATOM 2008 N N . TRP A 1 271 ? 2.056 5.524 9.175 1.00 90.50 271 TRP A N 1
ATOM 2009 C CA . TRP A 1 271 ? 3.492 5.415 8.989 1.00 90.50 271 TRP A CA 1
ATOM 2010 C C . TRP A 1 271 ? 3.841 3.972 8.700 1.00 90.50 271 TRP A C 1
ATOM 2012 O O . TRP A 1 271 ? 3.374 3.064 9.388 1.00 90.50 271 TRP 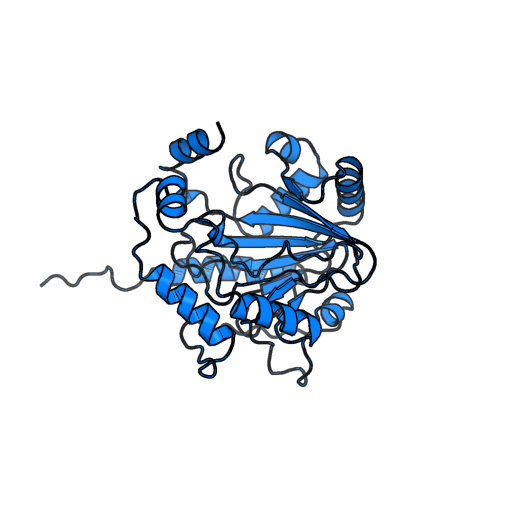A O 1
ATOM 2022 N N . HIS A 1 272 ? 4.653 3.767 7.679 1.00 93.06 272 HIS A N 1
ATOM 2023 C CA . HIS A 1 272 ? 5.077 2.439 7.306 1.00 93.06 272 HIS A CA 1
ATOM 2024 C C . HIS A 1 272 ? 6.464 2.461 6.683 1.00 93.06 272 HIS A C 1
ATOM 2026 O O . HIS A 1 272 ? 7.005 3.494 6.279 1.00 93.06 272 HIS A O 1
ATOM 2032 N N . ARG A 1 273 ? 7.062 1.278 6.649 1.00 92.12 273 ARG A N 1
ATOM 2033 C CA . ARG A 1 273 ? 8.369 1.019 6.057 1.00 92.12 273 ARG A CA 1
ATOM 2034 C C . ARG A 1 273 ? 8.333 -0.340 5.377 1.00 92.12 273 ARG A C 1
ATOM 2036 O O . ARG A 1 273 ? 7.680 -1.267 5.843 1.00 92.12 273 ARG A O 1
ATOM 2043 N N . GLY A 1 274 ? 9.071 -0.470 4.285 1.00 93.19 274 GLY A N 1
ATOM 2044 C CA . GLY A 1 274 ? 9.439 -1.773 3.741 1.00 93.19 274 GLY A CA 1
ATOM 2045 C C . GLY A 1 274 ? 10.658 -2.307 4.483 1.00 93.19 274 GLY A C 1
ATOM 2046 O O . GLY A 1 274 ? 11.693 -1.646 4.496 1.00 93.19 274 GLY A O 1
ATOM 2047 N N . CYS A 1 275 ? 10.528 -3.475 5.098 1.00 93.00 275 CYS A N 1
ATOM 2048 C CA . CYS A 1 275 ? 11.619 -4.189 5.739 1.00 93.00 275 CYS A CA 1
ATOM 2049 C C . CYS A 1 275 ? 12.641 -4.688 4.712 1.00 93.00 275 CYS A C 1
ATOM 2051 O O . CYS A 1 275 ? 12.382 -4.725 3.506 1.00 93.00 275 CYS A O 1
ATOM 2053 N N . HIS A 1 276 ? 13.810 -5.091 5.206 1.00 92.06 276 HIS A N 1
ATOM 2054 C CA . HIS A 1 276 ? 14.891 -5.592 4.365 1.00 92.06 276 HIS A CA 1
ATOM 2055 C C . HIS A 1 276 ? 14.499 -6.907 3.678 1.00 92.06 276 HIS A C 1
ATOM 2057 O O . HIS A 1 276 ? 13.913 -7.798 4.306 1.00 92.06 276 HIS A O 1
ATOM 2063 N N . VAL A 1 277 ? 14.798 -7.017 2.383 1.00 92.69 277 VAL A N 1
ATOM 2064 C CA . VAL A 1 277 ? 14.657 -8.268 1.634 1.00 92.69 277 VAL A CA 1
ATOM 2065 C C . VAL A 1 277 ? 15.851 -9.143 2.000 1.00 92.69 277 VAL A C 1
ATOM 2067 O O . VAL A 1 277 ? 16.992 -8.740 1.834 1.00 92.69 277 VAL A O 1
ATOM 2070 N N . LYS A 1 278 ? 15.594 -10.338 2.521 1.00 91.56 278 LYS A N 1
ATOM 2071 C CA . LYS A 1 278 ? 16.623 -11.303 2.931 1.00 91.56 278 LYS A CA 1
ATOM 2072 C C . LYS A 1 278 ? 16.933 -12.307 1.824 1.00 91.56 278 LYS A C 1
ATOM 2074 O O . LYS A 1 278 ? 18.073 -12.739 1.690 1.00 91.56 278 LYS A O 1
ATOM 2079 N N . HIS A 1 279 ? 15.927 -12.674 1.023 1.00 92.75 279 HIS A N 1
ATOM 2080 C CA . HIS A 1 279 ? 16.067 -13.640 -0.070 1.00 92.75 279 HIS A CA 1
ATOM 2081 C C . HIS A 1 279 ? 15.212 -13.259 -1.283 1.00 92.75 279 HIS A C 1
ATOM 2083 O O . HIS A 1 279 ? 14.055 -12.860 -1.140 1.00 92.75 279 HIS A O 1
ATOM 2089 N N . GLY A 1 280 ? 15.764 -13.456 -2.483 1.00 93.25 280 GLY A N 1
ATOM 2090 C CA . GLY A 1 280 ? 15.071 -13.207 -3.747 1.00 93.25 280 GLY A CA 1
ATOM 2091 C C . GLY A 1 280 ? 14.926 -11.720 -4.080 1.00 93.25 280 GLY A C 1
ATOM 2092 O O . GLY A 1 280 ? 15.817 -10.916 -3.798 1.00 93.25 280 GLY A O 1
ATOM 2093 N N . VAL A 1 281 ? 13.801 -11.379 -4.709 1.00 92.69 281 VAL A N 1
ATOM 2094 C CA . VAL A 1 281 ? 13.455 -10.019 -5.134 1.00 92.69 281 VAL A CA 1
ATOM 2095 C C . VAL A 1 281 ? 12.023 -9.705 -4.717 1.00 92.69 281 VAL A C 1
ATOM 2097 O O . VAL A 1 281 ? 11.119 -10.512 -4.941 1.00 92.69 281 VAL A O 1
ATOM 2100 N N . LYS A 1 282 ? 11.801 -8.533 -4.119 1.00 94.31 282 LYS A N 1
ATOM 2101 C CA . LYS A 1 282 ? 10.469 -7.971 -3.882 1.00 94.31 282 LYS A CA 1
ATOM 2102 C C . LYS A 1 282 ? 10.141 -7.018 -5.021 1.00 94.31 282 LYS A C 1
ATOM 2104 O O . LYS A 1 282 ? 10.667 -5.909 -5.065 1.00 94.31 282 LYS A O 1
ATOM 2109 N N . MET A 1 283 ? 9.250 -7.436 -5.907 1.00 94.44 283 MET A N 1
ATOM 2110 C CA . MET A 1 283 ? 8.659 -6.572 -6.920 1.00 94.44 283 MET A CA 1
ATOM 2111 C C . MET A 1 283 ? 7.240 -6.206 -6.511 1.00 94.44 283 MET A C 1
ATOM 2113 O O . MET A 1 283 ? 6.464 -7.066 -6.088 1.00 94.44 283 MET A O 1
ATOM 2117 N N . MET A 1 284 ? 6.892 -4.933 -6.637 1.00 95.25 284 MET A N 1
ATOM 2118 C CA . MET A 1 284 ? 5.562 -4.441 -6.303 1.00 95.25 284 MET A CA 1
ATOM 2119 C C . MET A 1 284 ? 5.149 -3.280 -7.198 1.00 95.25 284 MET A C 1
ATOM 2121 O O . MET A 1 284 ? 5.993 -2.559 -7.730 1.00 95.25 284 MET A O 1
ATOM 2125 N N . ILE A 1 285 ? 3.840 -3.090 -7.318 1.00 94.50 285 ILE A N 1
ATOM 2126 C CA . ILE A 1 285 ? 3.232 -1.895 -7.896 1.00 94.50 285 ILE A CA 1
ATOM 2127 C C . ILE A 1 285 ? 2.468 -1.178 -6.796 1.00 94.50 285 ILE A C 1
ATOM 2129 O O . ILE A 1 285 ? 1.720 -1.802 -6.049 1.00 94.50 285 ILE A O 1
ATOM 2133 N N . THR A 1 286 ? 2.629 0.132 -6.708 1.00 94.44 286 THR A N 1
ATOM 2134 C CA . THR A 1 286 ? 1.926 0.979 -5.755 1.00 94.44 286 THR A CA 1
ATOM 2135 C C . THR A 1 286 ? 1.021 1.938 -6.509 1.00 94.44 286 THR A C 1
ATOM 2137 O O . THR A 1 286 ? 1.492 2.701 -7.350 1.00 94.44 286 THR A O 1
ATOM 2140 N N . LYS A 1 287 ? -0.270 1.931 -6.176 1.00 94.00 287 LYS A N 1
ATOM 2141 C CA . LYS A 1 287 ? -1.230 2.954 -6.587 1.00 94.00 287 LYS A CA 1
ATOM 2142 C C . LYS A 1 287 ? -1.517 3.877 -5.414 1.00 94.00 287 LYS A C 1
ATOM 2144 O O . LYS A 1 287 ? -1.963 3.423 -4.360 1.00 94.00 287 LYS A O 1
ATOM 2149 N N . PHE A 1 288 ? -1.313 5.172 -5.620 1.00 91.25 288 PHE A N 1
ATOM 2150 C CA . PHE A 1 288 ? -1.751 6.199 -4.681 1.00 91.25 288 PHE A CA 1
ATOM 2151 C C . PHE A 1 288 ? -3.124 6.715 -5.101 1.00 91.25 288 PHE A C 1
ATOM 2153 O O . PHE A 1 288 ? -3.297 7.214 -6.214 1.00 91.25 288 PHE A O 1
ATOM 2160 N N . VAL A 1 289 ? -4.106 6.592 -4.216 1.00 91.06 289 VAL A N 1
ATOM 2161 C CA . VAL A 1 289 ? -5.496 6.959 -4.487 1.00 91.06 289 VAL A CA 1
ATOM 2162 C C . VAL A 1 289 ? -5.750 8.355 -3.937 1.00 91.06 289 VAL A C 1
ATOM 2164 O O . VAL A 1 289 ? -5.546 8.604 -2.751 1.00 91.06 289 VAL A O 1
ATOM 2167 N N . ALA A 1 290 ? -6.205 9.268 -4.793 1.00 86.88 290 ALA A N 1
ATOM 2168 C CA . ALA A 1 290 ? -6.549 10.645 -4.440 1.00 86.88 290 ALA A CA 1
ATOM 2169 C C . ALA A 1 290 ? -7.933 10.992 -5.005 1.00 86.88 290 ALA A C 1
ATOM 2171 O O . ALA A 1 290 ? -8.246 10.616 -6.135 1.00 86.88 290 ALA A O 1
ATOM 2172 N N . ARG A 1 291 ? -8.780 11.701 -4.245 1.00 76.25 291 ARG A N 1
ATOM 2173 C CA . ARG A 1 291 ? -10.141 12.042 -4.704 1.00 76.25 291 ARG A CA 1
ATOM 2174 C C . ARG A 1 291 ? -10.156 13.265 -5.622 1.00 76.25 291 ARG A C 1
ATOM 2176 O O . ARG A 1 291 ? -9.543 14.289 -5.340 1.00 76.25 291 ARG A O 1
ATOM 2183 N N . ARG A 1 292 ? -10.925 13.153 -6.711 1.00 62.75 292 ARG A N 1
ATOM 2184 C CA . ARG A 1 292 ? -11.043 14.138 -7.802 1.00 62.75 292 ARG A CA 1
ATOM 2185 C C . ARG A 1 292 ? -11.738 15.444 -7.412 1.00 62.75 292 ARG A C 1
ATOM 2187 O O . ARG A 1 292 ? -11.376 16.484 -7.943 1.00 62.75 292 ARG A O 1
ATOM 2194 N N . GLU A 1 293 ? -12.695 15.409 -6.482 1.00 58.06 293 GLU A N 1
ATOM 2195 C CA . GLU A 1 293 ? -13.442 16.599 -6.014 1.00 58.06 293 GLU A CA 1
ATOM 2196 C C . GLU A 1 293 ? -12.530 17.719 -5.488 1.00 58.06 293 GLU A C 1
ATOM 2198 O O . GLU A 1 293 ? -12.937 18.870 -5.405 1.00 58.06 293 GLU A O 1
ATOM 2203 N N . ILE A 1 294 ? -11.278 17.387 -5.180 1.00 52.81 294 ILE A N 1
ATOM 2204 C CA . ILE A 1 294 ? -10.279 18.287 -4.620 1.00 52.81 294 ILE A CA 1
ATOM 2205 C C . ILE A 1 294 ? -9.386 18.906 -5.723 1.00 52.8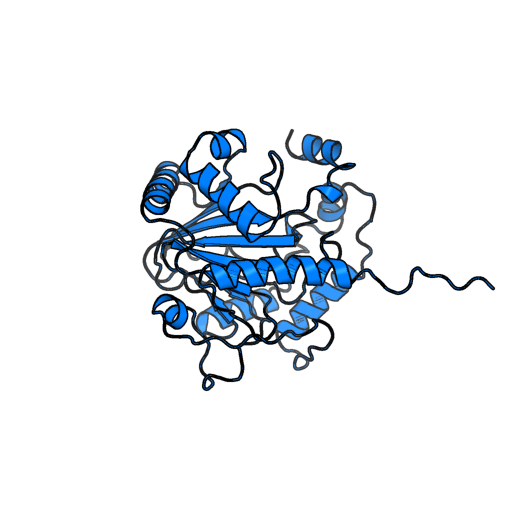1 294 ILE A C 1
ATOM 2207 O O . ILE A 1 294 ? -8.695 19.895 -5.488 1.00 52.81 294 ILE A O 1
ATOM 2211 N N . TRP A 1 295 ? -9.402 18.367 -6.948 1.00 52.50 295 TRP A N 1
ATOM 2212 C CA . TRP A 1 295 ? -8.523 18.787 -8.052 1.00 52.50 295 TRP A CA 1
ATOM 2213 C C . TRP A 1 295 ? -9.060 19.946 -8.900 1.00 52.50 295 TRP A C 1
ATOM 2215 O O . TRP A 1 295 ? -8.286 20.537 -9.650 1.00 52.50 295 TRP A O 1
ATOM 2225 N N . GLY A 1 296 ? -10.347 20.293 -8.769 1.00 49.19 296 GLY A N 1
ATOM 2226 C CA . GLY A 1 296 ? -11.032 21.273 -9.625 1.00 49.19 296 GLY A CA 1
ATOM 2227 C C . GLY A 1 296 ? -10.349 22.645 -9.727 1.00 49.19 296 GLY A C 1
ATOM 2228 O O . GLY A 1 296 ? -10.367 23.236 -10.802 1.00 49.19 296 GLY A O 1
ATOM 2229 N N . ASP A 1 297 ? -9.671 23.095 -8.664 1.00 50.75 297 ASP A N 1
ATOM 2230 C CA . ASP A 1 297 ? -8.964 24.387 -8.641 1.00 50.75 297 ASP A CA 1
ATOM 2231 C C . ASP A 1 297 ? -7.430 24.273 -8.795 1.00 50.75 297 ASP A C 1
ATOM 2233 O O . ASP A 1 297 ? -6.780 25.243 -9.180 1.00 50.75 297 ASP A O 1
ATOM 2237 N N . GLN A 1 298 ? -6.840 23.090 -8.570 1.00 48.59 298 GLN A N 1
ATOM 2238 C CA . GLN A 1 298 ? -5.379 22.864 -8.590 1.00 48.59 298 GLN A CA 1
ATOM 2239 C C . GLN A 1 298 ? -4.852 22.197 -9.869 1.00 48.59 298 GLN A C 1
ATOM 2241 O O . GLN A 1 298 ? -3.657 21.930 -9.982 1.00 48.59 298 GLN A O 1
ATOM 2246 N N . GLN A 1 299 ? -5.715 21.958 -10.860 1.00 48.66 299 GLN A N 1
ATOM 2247 C CA . GLN A 1 299 ? -5.318 21.418 -12.164 1.00 48.66 299 GLN A CA 1
ATOM 2248 C C . GLN A 1 299 ? -4.178 22.228 -12.817 1.00 48.66 299 GLN A C 1
ATOM 2250 O O . GLN A 1 299 ? -3.325 21.638 -13.467 1.00 48.66 299 GLN A O 1
ATOM 2255 N N . ARG A 1 300 ? -4.136 23.553 -12.600 1.00 50.62 300 ARG A N 1
ATOM 2256 C CA . ARG A 1 300 ? -3.061 24.434 -13.094 1.00 50.62 300 ARG A CA 1
ATOM 2257 C C . ARG A 1 300 ? -1.732 24.234 -12.356 1.00 50.62 300 ARG A C 1
ATOM 2259 O O . ARG A 1 300 ? -0.702 24.111 -12.994 1.00 50.62 300 ARG A O 1
ATOM 2266 N N . GLU A 1 301 ? -1.763 24.113 -11.031 1.00 50.31 301 GLU A N 1
ATOM 2267 C CA . GLU A 1 301 ? -0.550 23.999 -10.202 1.00 50.31 301 GLU A CA 1
ATOM 2268 C C . GLU A 1 301 ? 0.178 22.657 -10.386 1.00 50.31 301 GLU A C 1
ATOM 2270 O O . GLU A 1 301 ? 1.395 22.578 -10.245 1.00 50.31 301 GLU A O 1
ATOM 2275 N N . HIS A 1 302 ? -0.554 21.585 -10.702 1.00 46.22 302 HIS A N 1
ATOM 2276 C CA . HIS A 1 302 ? 0.054 20.295 -11.029 1.00 46.22 302 HIS A CA 1
ATOM 2277 C C . HIS A 1 302 ? 0.725 20.288 -12.406 1.00 46.22 302 HIS A C 1
ATOM 2279 O O . HIS A 1 302 ? 1.726 19.599 -12.591 1.00 46.22 302 HIS A O 1
ATOM 2285 N N . ASP A 1 303 ? 0.178 21.036 -13.364 1.00 45.97 303 ASP A N 1
ATOM 2286 C CA . ASP A 1 303 ? 0.747 21.137 -14.708 1.00 45.97 303 ASP A CA 1
ATOM 2287 C C . ASP A 1 303 ? 2.060 21.936 -14.689 1.00 45.97 303 ASP A C 1
ATOM 2289 O O . ASP A 1 303 ? 3.003 21.548 -15.370 1.00 45.97 303 ASP A O 1
ATOM 2293 N N . ASP A 1 304 ? 2.179 22.933 -13.806 1.00 48.62 304 ASP A N 1
ATOM 2294 C CA . ASP A 1 304 ? 3.428 23.673 -13.558 1.00 48.62 304 ASP A CA 1
ATOM 2295 C C . ASP A 1 304 ? 4.482 22.865 -12.760 1.00 48.62 304 ASP A C 1
ATOM 2297 O O . ASP A 1 304 ? 5.656 23.219 -12.742 1.00 48.62 304 ASP A O 1
ATOM 2301 N N . PHE A 1 305 ? 4.092 21.783 -12.070 1.00 38.75 305 PHE A N 1
ATOM 2302 C CA . PHE A 1 305 ? 5.005 20.958 -11.257 1.00 38.75 305 PHE A CA 1
ATOM 2303 C C . PHE A 1 305 ? 5.806 19.942 -12.086 1.00 38.75 305 PHE A C 1
ATOM 2305 O O . PHE A 1 305 ? 6.903 19.549 -11.672 1.00 38.75 305 PHE A O 1
ATOM 2312 N N . TRP A 1 306 ? 5.220 19.455 -13.184 1.00 38.69 306 TRP A N 1
ATOM 2313 C CA . TRP A 1 306 ? 5.788 18.397 -14.030 1.00 38.69 306 TRP A CA 1
ATOM 2314 C C . TRP A 1 306 ? 6.265 18.885 -15.408 1.00 38.69 306 TRP A C 1
ATOM 2316 O O . TRP A 1 306 ? 6.876 18.090 -16.123 1.00 38.69 306 TRP A O 1
ATOM 2326 N N . ALA A 1 307 ? 5.989 20.142 -15.774 1.00 40.34 307 ALA A N 1
ATOM 2327 C CA . ALA A 1 307 ? 6.611 20.834 -16.908 1.00 40.34 307 ALA A CA 1
ATOM 2328 C C . ALA A 1 307 ? 8.013 21.352 -16.542 1.00 40.34 307 ALA A C 1
ATOM 2330 O O . ALA A 1 307 ? 8.878 21.369 -17.448 1.00 40.34 307 ALA A O 1
#

pLDDT: mean 73.54, std 20.43, range [25.28, 97.44]